Protein AF-D7EYJ0-F1 (afdb_monomer)

Radius of gyration: 19.21 Å; Cα contacts (8 Å, |Δi|>4): 238; chains: 1; bounding box: 49×37×47 Å

Mean predicted aligned error: 4.72 Å

Secondary structure (DSSP, 8-state):
--SPPPPHHHHHHHHHHHHHHHHHHHHHHHHHHHHHHH-GGG--HHHHHHHHHHHHHHHHHHHHHHHHHHHHHTTS--SHHHHHHHHHHHHHHHHHHHHHHHHHHHHHHHHHHTSGGGSPPPPHHHHHHHHHHHHHHHHHHHTGGGGTSS-EEE-TTSSSEEE--S---HHHHHHHHHHHIIIIIHHHHHHHHHHHHHH-

Foldseek 3Di:
DPDDQDDLVVLVVQLVVLVVVLVCLLVVLVVLLVCCVPDPVNVDLLSLLVNQLSVLSNQLSVLANVLLNVCSVVQARDPDDVSQLVNQLSNQLSLLLNLLSVLVSLVLLLLCQQVNPVHDHQDNVNSVVSSVVSNVVSNVLSCCCVVPQWHWDQDPSNRHIHTPPPDPDPSNVVSVVVCCVNRPVVSVVSNCVSVVSNVD

Organism: NCBI:txid342677

Sequence (200 aa):
YQFPPMNPLWHGLLGLVIGVLGFVSIAGNGMVVYIFTTTKTLKTPSNILVVNLAFSDFCMMLVMAPPMVVNCYYETWVFGPLACQLYACAGSLFGCASIWTMTMIAFDRYNVIVKGIAAKPMTINGALLRVLGIWAFSLSWTIAPLFGWGRYVPEGNMTACGTDYFDKTWANRSYILFYSIACYYMPLFLIIYSYFFIVQ

Nearest PDB structures (foldseek):
  6i9k-assembly1_A  TM=9.958E-01  e=3.796E-19  Hasarius adansoni
  9epp-assembly1_R  TM=9.826E-01  e=4.943E-17  Hasarius adansoni
  9epq-assembly1_R  TM=9.713E-01  e=1.996E-17  Hasarius adansoni
  9epr-assembly1_R  TM=9.663E-01  e=2.756E-16  Hasarius adansoni
  7mta-assembly1_R  TM=9.421E-01  e=8.598E-11  Bos taurus

Solvent-accessible surface area (backbone atoms only — not comparable to full-atom values): 10263 Å² total; per-residue (Å²): 138,91,67,80,84,76,61,68,67,57,29,50,49,51,24,50,52,40,49,53,52,25,52,52,38,37,54,51,22,46,48,51,39,49,52,48,71,69,38,75,92,50,67,42,35,73,45,52,45,54,38,51,31,27,49,26,52,21,50,35,30,65,64,48,28,62,57,32,33,53,12,19,75,67,63,28,67,78,75,48,71,68,50,36,37,52,48,20,30,48,47,49,27,27,52,36,34,32,48,49,35,50,31,52,49,38,48,50,52,27,39,56,68,66,44,39,89,80,38,83,78,78,42,58,69,57,37,52,52,50,52,53,48,38,51,53,52,24,48,62,60,38,49,32,30,81,76,63,47,26,41,54,39,67,39,98,73,32,27,51,38,31,73,44,82,79,57,82,50,68,51,27,46,49,37,53,54,54,47,42,44,64,63,44,51,50,41,49,52,53,34,51,54,27,52,52,60,60,74,105

InterPro domains:
  IPR000276 G protein-coupled receptor, rhodopsin-like [PF00001] (28-199)
  IPR000276 G protein-coupled receptor, rhodopsin-like [PR00237] (13-37)
  IPR000276 G protein-coupled receptor, rhodopsin-like [PR00237] (46-67)
  IPR000276 G protein-coupled receptor, rhodopsin-like [PR00237] (91-113)
  IPR000276 G protein-coupled receptor, rhodopsin-like [PR00237] 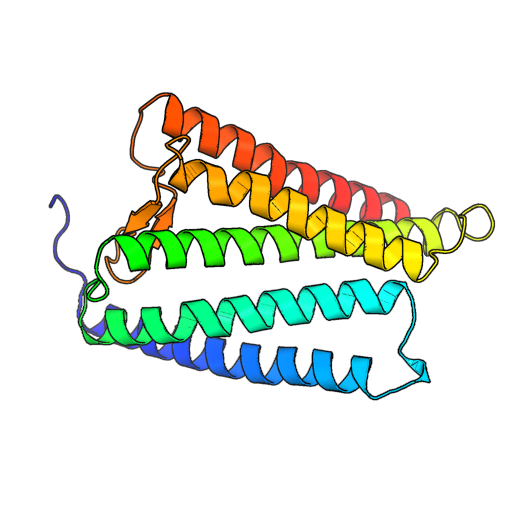(126-147)
  IPR000276 G protein-coupled receptor, rhodopsin-like [PR00237] (176-199)
  IPR000276 G protein-coupled receptor, rhodopsin-like [PS00237] (97-113)
  IPR017452 GPCR, rhodopsin-like, 7TM [PS50262] (28-200)
  IPR050125 G-protein coupled receptor opsins [PTHR24240] (9-199)

Structure (mmCIF, N/CA/C/O backbone):
data_AF-D7EYJ0-F1
#
_entry.id   AF-D7EYJ0-F1
#
loop_
_atom_site.group_PDB
_atom_site.id
_atom_site.type_symbol
_atom_site.label_atom_id
_atom_site.label_alt_id
_atom_site.label_comp_id
_atom_site.label_asym_id
_atom_site.label_entity_id
_atom_site.label_seq_id
_atom_site.pdbx_PDB_ins_code
_atom_site.Cartn_x
_atom_site.Cartn_y
_atom_site.Cartn_z
_atom_site.occupancy
_atom_site.B_iso_or_equiv
_atom_site.auth_seq_id
_atom_site.auth_comp_id
_atom_site.auth_asym_id
_atom_site.auth_atom_id
_atom_site.pdbx_PDB_model_num
ATOM 1 N N . TYR A 1 1 ? 20.699 5.169 -19.107 1.00 49.47 1 TYR A N 1
ATOM 2 C CA . TYR A 1 1 ? 22.001 4.474 -19.040 1.00 49.47 1 TYR A CA 1
ATOM 3 C C . TYR A 1 1 ? 23.103 5.403 -18.518 1.00 49.47 1 TYR A C 1
ATOM 5 O O . TYR A 1 1 ? 24.066 5.655 -19.223 1.00 49.47 1 TYR A O 1
ATOM 13 N N . GLN A 1 2 ? 22.956 5.953 -17.305 1.00 63.31 2 GLN A N 1
ATOM 14 C CA . GLN A 1 2 ? 23.986 6.805 -16.673 1.00 63.31 2 GLN A CA 1
ATOM 15 C C . GLN A 1 2 ? 24.681 6.132 -15.477 1.00 63.31 2 GLN A C 1
ATOM 17 O O . GLN A 1 2 ? 25.581 6.721 -14.890 1.00 63.31 2 GLN A O 1
ATOM 22 N N . PHE A 1 3 ? 24.297 4.898 -15.139 1.00 77.25 3 PHE A N 1
ATOM 23 C CA . PHE A 1 3 ? 24.847 4.146 -14.013 1.00 77.25 3 PHE A CA 1
ATOM 24 C C . PHE A 1 3 ? 25.329 2.768 -14.485 1.00 77.25 3 PHE A C 1
ATOM 26 O O . PHE A 1 3 ? 24.703 2.201 -15.389 1.00 77.25 3 PHE A O 1
ATOM 33 N N . PRO A 1 4 ? 26.431 2.244 -13.916 1.00 82.94 4 PRO A N 1
ATOM 34 C CA . PRO A 1 4 ? 26.874 0.881 -14.180 1.00 82.94 4 PRO A CA 1
ATOM 35 C C . PRO A 1 4 ? 25.833 -0.134 -13.676 1.00 82.94 4 PRO A C 1
ATOM 37 O O . PRO A 1 4 ? 25.057 0.191 -12.772 1.00 82.94 4 PRO A O 1
ATOM 40 N N . PRO A 1 5 ? 25.805 -1.356 -14.240 1.00 80.69 5 PRO A N 1
ATOM 41 C CA . PRO A 1 5 ? 24.938 -2.416 -13.742 1.00 80.69 5 PRO A CA 1
ATOM 42 C C . PRO A 1 5 ? 25.257 -2.725 -12.276 1.00 80.69 5 PRO A C 1
ATOM 44 O O . PRO A 1 5 ? 26.411 -2.663 -11.840 1.00 80.69 5 PRO A O 1
ATOM 47 N N . MET A 1 6 ? 24.215 -3.037 -11.511 1.00 84.00 6 MET A N 1
ATOM 48 C CA . MET A 1 6 ? 24.351 -3.410 -10.111 1.00 84.00 6 MET A CA 1
ATOM 49 C C . MET A 1 6 ? 25.042 -4.778 -10.003 1.00 84.00 6 MET A C 1
ATOM 51 O O . MET A 1 6 ? 24.905 -5.629 -10.876 1.00 84.00 6 MET A O 1
ATOM 55 N N . ASN A 1 7 ? 25.824 -4.990 -8.940 1.00 87.06 7 ASN A N 1
ATOM 56 C CA . ASN A 1 7 ? 26.493 -6.275 -8.732 1.00 87.06 7 ASN A CA 1
ATOM 57 C C . ASN A 1 7 ? 25.438 -7.399 -8.576 1.00 87.06 7 ASN A C 1
ATOM 59 O O . ASN A 1 7 ? 24.525 -7.225 -7.762 1.00 87.06 7 ASN A O 1
ATOM 63 N N . PRO A 1 8 ? 25.578 -8.550 -9.264 1.00 86.44 8 PRO A N 1
ATOM 64 C CA . PRO A 1 8 ? 24.667 -9.696 -9.152 1.00 86.44 8 PRO A CA 1
ATOM 65 C C . PRO A 1 8 ? 24.372 -10.146 -7.713 1.00 86.44 8 PRO A C 1
ATOM 67 O O . PRO A 1 8 ? 23.260 -10.567 -7.396 1.00 86.44 8 PRO A O 1
ATOM 70 N N . LEU A 1 9 ? 25.335 -9.989 -6.797 1.00 89.88 9 LEU A N 1
ATOM 71 C CA . LEU A 1 9 ? 25.149 -10.291 -5.374 1.00 89.88 9 LEU A CA 1
ATOM 72 C C . LEU A 1 9 ? 24.018 -9.470 -4.739 1.00 89.88 9 LEU A C 1
ATOM 74 O O . LEU A 1 9 ? 23.273 -9.995 -3.913 1.00 89.88 9 LEU A O 1
ATOM 78 N N . TRP A 1 10 ? 23.855 -8.203 -5.131 1.00 90.44 10 TRP A N 1
ATOM 79 C CA . TRP A 1 10 ? 22.776 -7.352 -4.623 1.00 90.44 10 TRP A CA 1
ATOM 80 C C . TRP A 1 10 ? 21.412 -7.793 -5.140 1.00 90.44 10 TRP A C 1
ATOM 82 O O . TRP A 1 10 ? 20.449 -7.772 -4.378 1.00 90.44 10 TRP A O 1
ATOM 92 N N . HIS A 1 11 ? 21.327 -8.239 -6.394 1.00 89.56 11 HIS A N 1
ATOM 93 C CA . HIS A 1 11 ? 20.096 -8.809 -6.938 1.00 89.56 11 HIS A CA 1
ATOM 94 C C . HIS A 1 11 ? 19.697 -10.087 -6.187 1.00 89.56 11 HIS A C 1
ATOM 96 O O . HIS A 1 11 ? 18.549 -10.210 -5.758 1.00 89.56 11 HIS A O 1
ATOM 102 N N . GLY A 1 12 ? 20.655 -10.986 -5.934 1.00 90.31 12 GLY A N 1
ATOM 103 C CA . GLY A 1 12 ? 20.430 -12.193 -5.135 1.00 90.31 12 GLY A CA 1
ATOM 104 C C . GLY A 1 12 ? 20.001 -11.891 -3.694 1.00 90.31 12 GLY A C 1
ATOM 105 O O . GLY A 1 12 ? 19.046 -12.488 -3.196 1.00 90.31 12 GLY A O 1
ATOM 106 N N . LEU A 1 13 ? 20.651 -10.923 -3.037 1.00 93.44 13 LEU A N 1
ATOM 107 C CA . LEU A 1 13 ? 20.303 -10.501 -1.678 1.00 93.44 13 LEU A CA 1
ATOM 108 C C . LEU A 1 13 ? 18.901 -9.883 -1.617 1.00 93.44 13 LEU A C 1
ATOM 110 O O . LEU A 1 13 ? 18.119 -10.244 -0.741 1.00 93.44 13 LEU A O 1
ATOM 114 N N . LEU A 1 14 ? 18.556 -8.996 -2.556 1.00 92.38 14 LEU A N 1
ATOM 115 C CA . LEU A 1 14 ? 17.222 -8.396 -2.641 1.00 92.38 14 LEU A CA 1
ATOM 116 C C . LEU A 1 14 ? 16.142 -9.458 -2.865 1.00 92.38 14 LEU A C 1
ATOM 118 O O . LEU A 1 14 ? 15.132 -9.442 -2.164 1.00 92.38 14 LEU A O 1
ATOM 122 N N . GLY A 1 15 ? 16.381 -10.403 -3.780 1.00 92.50 15 GLY A N 1
ATOM 123 C CA . GLY A 1 15 ? 15.483 -11.526 -4.050 1.00 92.50 15 GLY A CA 1
ATOM 124 C C . GLY A 1 15 ? 15.257 -12.412 -2.821 1.00 92.50 15 GLY A C 1
ATOM 125 O O . GLY A 1 15 ? 14.120 -12.771 -2.514 1.00 92.50 15 GLY A O 1
ATOM 126 N N . LEU A 1 16 ? 16.318 -12.715 -2.065 1.00 94.44 16 LEU A N 1
ATOM 127 C CA . LEU A 1 16 ? 16.215 -13.474 -0.817 1.00 94.44 16 LEU A CA 1
ATOM 128 C C . LEU A 1 16 ? 15.414 -12.709 0.244 1.00 94.44 16 LEU A C 1
ATOM 130 O O . LEU A 1 16 ? 14.500 -13.269 0.845 1.00 94.44 16 LEU A O 1
ATOM 134 N N . VAL A 1 17 ? 15.733 -11.430 0.462 1.00 95.25 17 VAL A N 1
ATOM 135 C CA . VAL A 1 17 ? 15.064 -10.594 1.470 1.00 95.25 17 VAL A CA 1
ATOM 136 C C . VAL A 1 17 ? 13.578 -10.453 1.154 1.00 95.25 17 VAL A C 1
ATOM 138 O O . VAL A 1 17 ? 12.755 -10.690 2.037 1.00 95.25 17 VAL A O 1
ATOM 141 N N . ILE A 1 18 ? 13.209 -10.129 -0.090 1.00 94.31 18 ILE A N 1
ATOM 142 C CA . ILE A 1 18 ? 11.795 -9.997 -0.459 1.00 94.31 18 ILE A CA 1
ATOM 143 C C . ILE A 1 18 ? 11.070 -11.346 -0.429 1.00 94.31 18 ILE A C 1
ATOM 145 O O . ILE A 1 18 ? 9.906 -11.394 -0.044 1.00 94.31 18 ILE A O 1
ATOM 149 N N . GLY A 1 19 ? 11.749 -12.452 -0.752 1.00 93.94 19 GLY A N 1
ATOM 150 C CA . GLY A 1 19 ? 11.194 -13.797 -0.609 1.00 93.94 19 GLY A CA 1
ATOM 151 C C . GLY A 1 19 ? 10.860 -14.136 0.848 1.00 93.94 19 GLY A C 1
ATOM 152 O O . GLY A 1 19 ? 9.756 -14.598 1.139 1.00 93.94 19 GLY A O 1
ATOM 153 N N . VAL A 1 20 ? 11.776 -13.844 1.778 1.00 95.62 20 VAL A N 1
ATOM 154 C CA . VAL A 1 20 ? 11.564 -14.051 3.222 1.00 95.62 20 VAL A CA 1
ATOM 155 C C . VAL A 1 20 ? 10.461 -13.135 3.754 1.00 95.62 20 VAL A C 1
ATOM 157 O O . VAL A 1 20 ? 9.542 -13.612 4.418 1.00 95.62 20 VAL A O 1
ATOM 160 N N . LEU A 1 21 ? 10.507 -11.836 3.439 1.00 95.06 21 LEU A N 1
ATOM 161 C CA . LEU A 1 21 ? 9.477 -10.879 3.855 1.00 95.06 21 LEU A CA 1
ATOM 162 C C . LEU A 1 21 ? 8.104 -11.236 3.277 1.00 95.06 21 LEU A C 1
ATOM 164 O O . LEU A 1 21 ? 7.102 -11.159 3.987 1.00 95.06 21 LEU A O 1
ATOM 168 N N . GLY A 1 22 ? 8.063 -11.674 2.019 1.00 94.81 22 GLY A N 1
ATOM 169 C CA . GLY A 1 22 ? 6.854 -12.142 1.356 1.00 94.81 22 GLY A CA 1
ATOM 170 C C . GLY A 1 22 ? 6.251 -13.342 2.078 1.00 94.81 22 GLY A C 1
ATOM 171 O O . GLY A 1 22 ? 5.074 -13.313 2.426 1.00 94.81 22 GLY A O 1
ATOM 172 N N . PHE A 1 23 ? 7.060 -14.359 2.391 1.00 95.19 23 PHE A N 1
ATOM 173 C CA . PHE A 1 23 ? 6.603 -15.527 3.145 1.00 95.19 23 PHE A CA 1
ATOM 174 C C . PHE A 1 23 ? 6.061 -15.149 4.530 1.00 95.19 23 PHE A C 1
ATOM 176 O O . PHE A 1 23 ? 4.948 -15.541 4.885 1.00 95.19 23 PHE A O 1
ATOM 183 N N . VAL A 1 24 ? 6.816 -14.352 5.293 1.00 96.31 24 VAL A N 1
ATOM 184 C CA . VAL A 1 24 ? 6.420 -13.915 6.641 1.00 96.31 24 VAL A CA 1
ATOM 185 C C . VAL A 1 24 ? 5.131 -13.099 6.595 1.00 96.31 24 VAL A C 1
ATOM 187 O O . VAL A 1 24 ? 4.228 -13.343 7.393 1.00 96.31 24 VAL A O 1
ATOM 190 N N . SER A 1 25 ? 5.014 -12.161 5.655 1.00 95.12 25 SER A N 1
ATOM 191 C CA . SER A 1 25 ? 3.827 -11.317 5.530 1.00 95.12 25 SER A CA 1
ATOM 192 C C . SER A 1 25 ? 2.598 -12.113 5.100 1.00 95.12 25 SER A C 1
ATOM 194 O O . SER A 1 25 ? 1.545 -11.976 5.716 1.00 95.12 25 SER A O 1
ATOM 196 N N . ILE A 1 26 ? 2.716 -12.985 4.094 1.00 95.56 26 ILE A N 1
ATOM 197 C CA . ILE A 1 26 ? 1.598 -13.807 3.610 1.00 95.56 26 ILE A CA 1
ATOM 198 C C . ILE A 1 26 ? 1.110 -14.743 4.722 1.00 95.56 26 ILE A C 1
ATOM 200 O O . ILE A 1 26 ? -0.091 -14.817 4.979 1.00 95.56 26 ILE A O 1
ATOM 204 N N . ALA A 1 27 ? 2.024 -15.420 5.424 1.00 96.81 27 ALA A N 1
ATOM 205 C CA . ALA A 1 27 ? 1.664 -16.310 6.526 1.00 96.81 27 ALA A CA 1
ATOM 206 C C . ALA A 1 27 ? 1.081 -15.539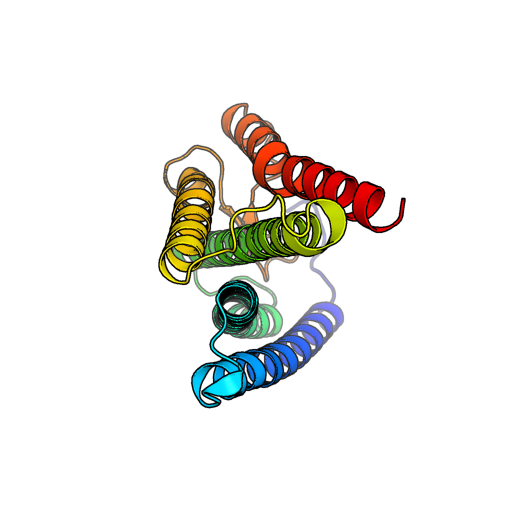 7.724 1.00 96.81 27 ALA A C 1
ATOM 208 O O . ALA A 1 27 ? 0.022 -15.902 8.236 1.00 96.81 27 ALA A O 1
ATOM 209 N N . GLY A 1 28 ? 1.740 -14.458 8.151 1.00 96.06 28 GLY A N 1
ATOM 210 C CA . GLY A 1 28 ? 1.338 -13.660 9.309 1.00 96.06 28 GLY A CA 1
ATOM 211 C C . GLY A 1 28 ? 0.006 -12.946 9.095 1.00 96.06 28 GLY A C 1
ATOM 212 O O . GLY A 1 28 ? -0.932 -13.133 9.871 1.00 96.06 28 GLY A O 1
ATOM 213 N N . ASN A 1 29 ? -0.122 -12.186 8.007 1.00 95.69 29 ASN A N 1
ATOM 214 C CA . ASN A 1 29 ? -1.366 -11.490 7.687 1.00 95.69 29 ASN A CA 1
ATOM 215 C C . ASN A 1 29 ? -2.491 -12.467 7.321 1.00 95.69 29 ASN A C 1
ATOM 217 O O . ASN A 1 29 ? -3.637 -12.250 7.715 1.00 95.69 29 ASN A O 1
ATOM 221 N N . GLY A 1 30 ? -2.174 -13.588 6.662 1.00 95.19 30 GLY A N 1
ATOM 222 C CA . GLY A 1 30 ? -3.132 -14.666 6.407 1.00 95.19 30 GLY A CA 1
ATOM 223 C C . GLY A 1 30 ? -3.692 -15.270 7.699 1.00 95.19 30 GLY A C 1
ATOM 224 O O . GLY A 1 30 ? -4.903 -15.458 7.819 1.00 95.19 30 GLY A O 1
ATOM 225 N N . MET A 1 31 ? -2.841 -15.497 8.706 1.00 95.56 31 MET A N 1
ATOM 226 C CA . MET A 1 31 ? -3.259 -15.962 10.032 1.00 95.56 31 MET A CA 1
ATOM 227 C C . MET A 1 31 ? -4.166 -14.946 10.737 1.00 95.56 31 MET A C 1
ATOM 229 O O . MET A 1 31 ? -5.188 -15.335 11.304 1.00 95.56 31 MET A O 1
ATOM 233 N N . VAL A 1 32 ? -3.841 -13.649 10.674 1.00 94.88 32 VAL A N 1
ATOM 234 C CA . VAL A 1 32 ? -4.685 -12.581 11.239 1.00 94.88 32 VAL A CA 1
ATOM 235 C C . VAL A 1 32 ? -6.059 -12.572 10.570 1.00 94.88 32 VAL A C 1
ATOM 237 O O . VAL A 1 32 ? -7.078 -12.650 11.258 1.00 94.88 32 VAL A O 1
ATOM 240 N N . VAL A 1 33 ? -6.118 -12.562 9.236 1.00 94.44 33 VAL A N 1
ATOM 241 C CA . VAL A 1 33 ? -7.395 -12.620 8.507 1.00 94.44 33 VAL A CA 1
ATOM 242 C C . VAL A 1 33 ? -8.182 -13.877 8.894 1.00 94.44 33 VAL A C 1
ATOM 244 O O . VAL A 1 33 ? -9.378 -13.790 9.178 1.00 94.44 33 VAL A O 1
ATOM 247 N N . TYR A 1 34 ? -7.529 -15.035 8.994 1.00 94.00 34 TYR A N 1
ATOM 248 C CA . TYR A 1 34 ? -8.174 -16.289 9.385 1.00 94.00 34 TYR A CA 1
ATOM 249 C C . TYR A 1 34 ? -8.765 -16.246 10.805 1.00 94.00 34 TYR A C 1
ATOM 251 O O . TYR A 1 34 ? -9.939 -16.568 10.999 1.00 94.00 34 TYR A O 1
ATOM 259 N N . ILE A 1 35 ? -7.999 -15.813 11.810 1.00 93.69 35 ILE A N 1
ATOM 260 C CA . ILE A 1 35 ? -8.437 -15.807 13.218 1.00 93.69 35 ILE A CA 1
ATOM 261 C C . ILE A 1 35 ? -9.621 -14.861 13.430 1.00 93.69 35 ILE A C 1
ATOM 263 O O . ILE A 1 35 ? -10.616 -15.231 14.065 1.00 93.69 35 ILE A O 1
ATOM 267 N N . PHE A 1 36 ? -9.540 -13.648 12.883 1.00 91.19 36 PHE A N 1
ATOM 268 C CA . PHE A 1 36 ? -10.561 -12.621 13.087 1.00 91.19 36 PHE A CA 1
ATOM 269 C C . PHE A 1 36 ? -11.849 -12.896 12.293 1.00 91.19 36 PHE A C 1
ATOM 271 O O . PHE A 1 36 ? -12.923 -12.428 12.678 1.00 91.19 36 PHE A O 1
ATOM 278 N N . THR A 1 37 ? -11.784 -13.693 11.220 1.00 89.12 37 THR A N 1
ATOM 279 C CA . THR A 1 37 ? -12.972 -14.087 10.441 1.00 89.12 37 THR A CA 1
ATOM 280 C C . THR A 1 37 ? -13.644 -15.359 10.964 1.00 89.12 37 THR A C 1
ATOM 282 O O . THR A 1 37 ? -14.871 -15.483 10.861 1.00 89.12 37 THR A O 1
ATOM 285 N N . THR A 1 38 ? -12.897 -16.276 11.582 1.00 91.38 38 THR A N 1
ATOM 286 C CA . THR A 1 38 ? -13.444 -17.522 12.152 1.00 91.38 38 THR A CA 1
ATOM 287 C C . THR A 1 38 ? -13.983 -17.34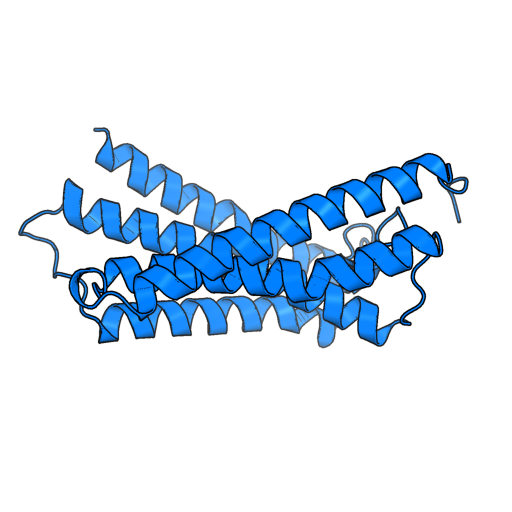2 13.574 1.00 91.38 38 THR A C 1
ATOM 289 O O . THR A 1 38 ? -15.025 -17.903 13.920 1.00 91.38 38 THR A O 1
ATOM 292 N N . THR A 1 39 ? -13.357 -16.490 14.387 1.00 91.88 39 THR A N 1
ATOM 293 C CA . THR A 1 39 ? -13.716 -16.324 15.804 1.00 91.88 39 THR A CA 1
ATOM 294 C C . THR A 1 39 ? -14.866 -15.329 15.991 1.00 91.88 39 THR A C 1
ATOM 296 O O . THR A 1 39 ? -14.694 -14.123 15.831 1.00 91.88 39 THR A O 1
ATOM 299 N N . LYS A 1 40 ? -16.059 -15.807 16.382 1.00 86.75 40 LYS A N 1
ATOM 300 C CA . LYS A 1 40 ? -17.267 -14.963 16.543 1.00 86.75 40 LYS A CA 1
ATOM 301 C C . LYS A 1 40 ? -17.090 -13.807 17.535 1.00 86.75 40 LYS A C 1
ATOM 303 O O . LYS A 1 40 ? -17.583 -12.716 17.273 1.00 86.75 40 LYS A O 1
ATOM 308 N N . THR A 1 41 ? -16.380 -14.026 18.641 1.00 88.12 41 THR A N 1
ATOM 309 C CA . THR A 1 41 ? -16.161 -13.009 19.687 1.00 88.12 41 THR A CA 1
ATOM 310 C C . THR A 1 41 ? -15.286 -11.843 19.220 1.00 88.12 41 THR A C 1
ATOM 312 O O . THR A 1 41 ? -15.371 -10.757 19.783 1.00 88.12 41 THR A O 1
ATOM 315 N N . LEU A 1 42 ? -14.486 -12.036 18.165 1.00 86.25 42 LEU A N 1
ATOM 316 C CA . LEU A 1 42 ? -13.599 -11.015 17.604 1.00 86.25 42 LEU A CA 1
ATOM 317 C C . LEU A 1 42 ? -14.249 -10.203 16.472 1.00 86.25 42 LEU A C 1
ATOM 319 O O . LEU A 1 42 ? -13.618 -9.281 15.959 1.00 86.25 42 LEU A O 1
ATOM 323 N N . LYS A 1 43 ? -15.503 -10.481 16.089 1.00 86.56 43 LYS A N 1
ATOM 324 C CA . LYS A 1 43 ? -16.216 -9.769 15.009 1.00 86.56 43 LYS A CA 1
ATOM 325 C C . LYS A 1 43 ? -16.796 -8.435 15.481 1.00 86.56 43 LYS A C 1
ATOM 327 O O . LYS A 1 43 ? -18.007 -8.227 15.477 1.00 86.56 43 LYS A O 1
ATOM 332 N N . THR A 1 44 ? -15.919 -7.530 15.899 1.00 89.75 44 THR A N 1
ATOM 333 C CA . THR A 1 44 ? -16.281 -6.176 16.330 1.00 89.75 44 THR A CA 1
ATOM 334 C C . THR A 1 44 ? -16.036 -5.155 15.210 1.00 89.75 44 THR A C 1
ATOM 336 O O . THR A 1 44 ? -15.196 -5.388 14.339 1.00 89.75 44 THR A O 1
ATOM 339 N N . PRO A 1 45 ? -16.729 -4.000 15.217 1.00 88.31 45 PRO A N 1
ATOM 340 C CA . PRO A 1 45 ? -16.545 -2.945 14.215 1.00 88.31 45 PRO A CA 1
ATOM 341 C C . PRO A 1 45 ? -15.094 -2.465 14.078 1.00 88.31 45 PRO A C 1
ATOM 343 O O . P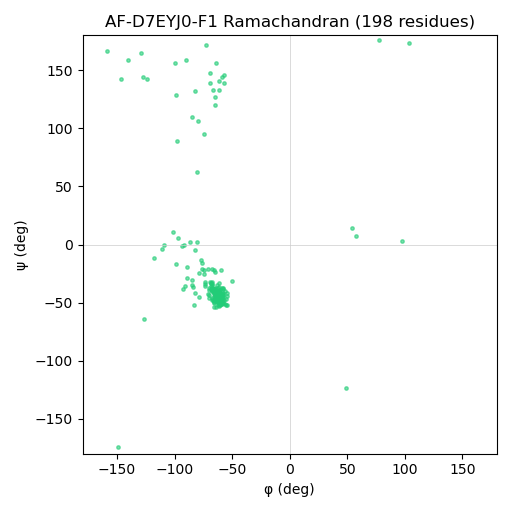RO A 1 45 ? -14.605 -2.320 12.962 1.00 88.31 45 PRO A O 1
ATOM 346 N N . SER A 1 46 ? -14.376 -2.293 15.192 1.00 89.44 46 SER A N 1
ATOM 347 C CA . SER A 1 46 ? -12.959 -1.902 15.177 1.00 89.44 46 SER A CA 1
ATOM 348 C C . SER A 1 46 ? -12.068 -2.979 14.550 1.00 89.44 46 SER A C 1
ATOM 350 O O . SER A 1 46 ? -11.142 -2.663 13.805 1.00 89.44 46 SER A O 1
ATOM 352 N N . ASN A 1 47 ? -12.373 -4.257 14.788 1.00 92.75 47 ASN A N 1
ATOM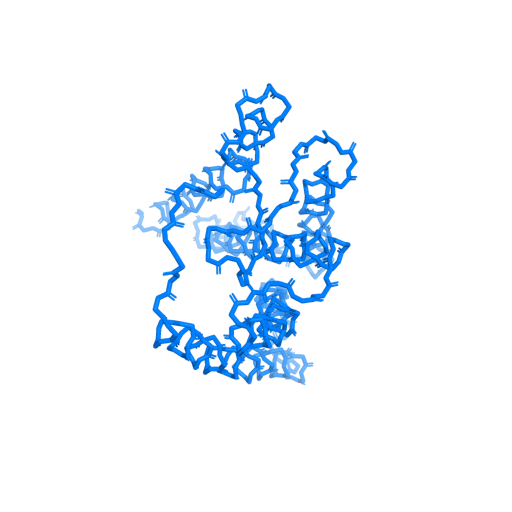 353 C CA . ASN A 1 47 ? -11.595 -5.368 14.242 1.00 92.7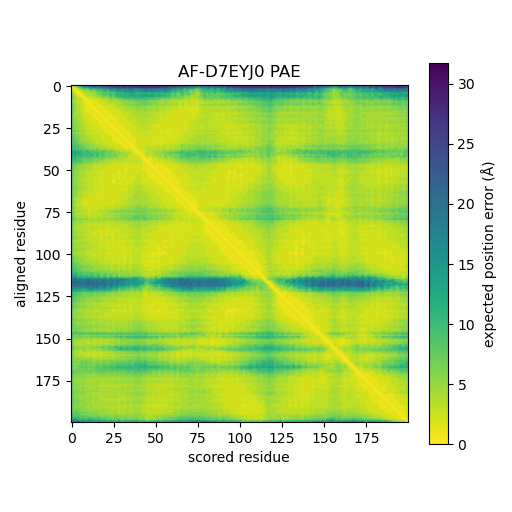5 47 ASN A CA 1
ATOM 354 C C . ASN A 1 47 ? -11.786 -5.542 12.728 1.00 92.75 47 ASN A C 1
ATOM 356 O O . ASN A 1 47 ? -10.906 -6.091 12.075 1.00 92.75 47 ASN A O 1
ATOM 360 N N . ILE A 1 48 ? -12.872 -5.025 12.139 1.00 93.81 48 ILE A N 1
ATOM 361 C CA . ILE A 1 48 ? -13.037 -4.990 10.675 1.00 93.81 48 ILE A CA 1
ATOM 362 C C . ILE A 1 48 ? -11.938 -4.138 10.022 1.00 93.81 48 ILE A C 1
ATOM 364 O O . ILE A 1 48 ? -11.426 -4.510 8.969 1.00 93.81 48 ILE A O 1
ATOM 368 N N . LEU A 1 49 ? -11.529 -3.033 10.657 1.00 94.25 49 LEU A N 1
ATOM 369 C CA . LEU A 1 49 ? -10.422 -2.209 10.162 1.00 94.25 49 LEU A CA 1
ATOM 370 C C . LEU A 1 49 ? -9.086 -2.958 10.258 1.00 94.25 49 LEU A C 1
ATOM 372 O O . LEU A 1 49 ? -8.296 -2.916 9.322 1.00 94.25 49 LEU A O 1
ATOM 376 N N . VAL A 1 50 ? -8.860 -3.703 11.343 1.00 95.00 50 VAL A N 1
ATOM 377 C CA . VAL A 1 50 ? -7.654 -4.538 11.506 1.00 95.00 50 VAL A CA 1
ATOM 378 C C . VAL A 1 50 ? -7.599 -5.644 10.449 1.00 95.00 50 VAL A C 1
ATOM 380 O O . VAL A 1 50 ? -6.551 -5.882 9.857 1.00 95.00 50 VAL A O 1
ATOM 383 N N . VAL A 1 51 ? -8.735 -6.282 10.156 1.00 95.88 51 VAL A N 1
ATOM 384 C CA . VAL A 1 51 ? -8.830 -7.271 9.073 1.00 95.88 51 VAL A CA 1
ATOM 385 C C . VAL A 1 51 ? -8.557 -6.628 7.715 1.00 95.88 51 VAL A C 1
ATOM 387 O O . VAL A 1 51 ? -7.850 -7.228 6.913 1.00 95.88 51 VAL A O 1
ATOM 390 N N . ASN A 1 52 ? -9.061 -5.416 7.452 1.00 96.62 52 ASN A N 1
ATOM 391 C CA . ASN A 1 52 ? -8.787 -4.708 6.198 1.00 96.62 52 ASN A CA 1
ATOM 392 C C . ASN A 1 52 ? -7.294 -4.399 6.020 1.00 96.62 52 ASN A C 1
ATOM 394 O O . ASN A 1 52 ? -6.765 -4.556 4.925 1.00 96.62 52 ASN A O 1
ATOM 398 N N . LEU A 1 53 ? -6.620 -4.000 7.100 1.00 96.12 53 LEU A N 1
ATOM 399 C CA . LEU A 1 53 ? -5.180 -3.763 7.099 1.00 96.12 53 LEU A CA 1
ATOM 400 C C . LEU A 1 53 ? -4.411 -5.048 6.766 1.00 96.12 53 LEU A C 1
ATOM 402 O O . LEU A 1 53 ? -3.635 -5.067 5.817 1.00 96.12 53 LEU A O 1
ATOM 406 N N . ALA A 1 54 ? -4.688 -6.136 7.493 1.00 96.69 54 ALA A N 1
ATOM 407 C CA . ALA A 1 54 ? -4.041 -7.423 7.250 1.00 96.69 54 ALA A CA 1
ATOM 408 C C . ALA A 1 54 ? -4.322 -7.936 5.828 1.00 96.69 54 ALA A C 1
ATOM 410 O O . ALA A 1 54 ? -3.434 -8.453 5.156 1.00 96.69 54 ALA A O 1
ATOM 411 N N . PHE A 1 55 ? -5.545 -7.753 5.329 1.00 96.31 55 PHE A N 1
ATOM 412 C CA . PHE A 1 55 ? -5.902 -8.109 3.960 1.00 96.31 55 PHE A CA 1
ATOM 413 C C . PHE A 1 55 ? -5.119 -7.291 2.920 1.00 96.31 55 PHE A C 1
ATOM 415 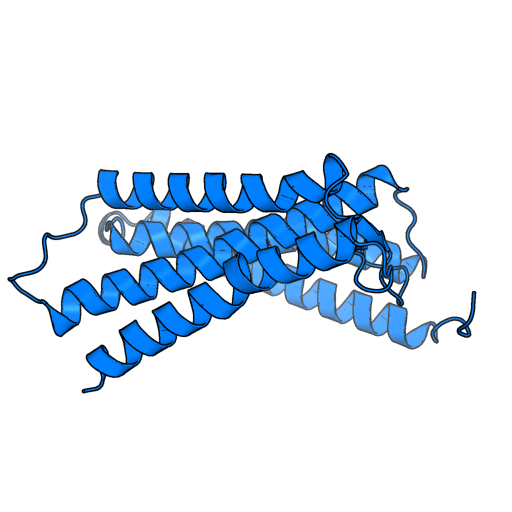O O . PHE A 1 55 ? -4.640 -7.862 1.940 1.00 96.31 55 PHE A O 1
ATOM 422 N N . SER A 1 56 ? -4.950 -5.984 3.141 1.00 96.56 56 SER A N 1
ATOM 423 C CA . SER A 1 56 ? -4.152 -5.108 2.275 1.00 96.56 56 SER A CA 1
ATOM 424 C C . SER A 1 56 ? -2.685 -5.547 2.229 1.00 96.56 56 SER A C 1
ATOM 426 O O . SER A 1 56 ? -2.144 -5.759 1.144 1.00 96.56 56 SER A O 1
ATOM 428 N N . ASP A 1 57 ? -2.067 -5.791 3.387 1.00 96.19 57 ASP A N 1
ATOM 429 C CA . ASP A 1 57 ? -0.657 -6.192 3.483 1.00 96.19 57 ASP A CA 1
ATOM 430 C C . ASP A 1 57 ? -0.411 -7.607 2.925 1.00 96.19 57 ASP A C 1
ATOM 432 O O . ASP A 1 57 ? 0.609 -7.863 2.274 1.00 96.19 57 ASP A O 1
ATOM 436 N N . PHE A 1 58 ? -1.372 -8.519 3.116 1.00 95.62 58 PHE A N 1
ATOM 437 C CA . PHE A 1 58 ? -1.372 -9.844 2.493 1.00 95.62 58 PHE A CA 1
ATOM 438 C C . PHE A 1 58 ? -1.378 -9.735 0.965 1.00 95.62 58 PHE A C 1
ATOM 440 O O . PHE A 1 58 ? -0.533 -10.331 0.296 1.00 95.62 58 PHE A O 1
ATOM 447 N N . CYS A 1 59 ? -2.310 -8.956 0.407 1.00 95.44 59 CYS A N 1
ATOM 448 C CA . CYS A 1 59 ? -2.426 -8.784 -1.039 1.00 95.44 59 CYS A CA 1
ATOM 449 C C . CYS A 1 59 ? -1.206 -8.067 -1.622 1.00 95.44 59 CYS A C 1
ATOM 451 O O . CYS A 1 59 ? -0.728 -8.456 -2.686 1.00 95.44 59 CYS A O 1
ATOM 453 N N . MET A 1 60 ? -0.661 -7.074 -0.913 1.00 95.06 60 MET A N 1
ATOM 454 C CA . MET A 1 60 ? 0.555 -6.371 -1.316 1.00 95.06 60 MET A CA 1
ATOM 455 C C . MET A 1 60 ? 1.708 -7.348 -1.539 1.00 95.06 60 MET A C 1
ATOM 457 O O . MET A 1 60 ? 2.310 -7.361 -2.611 1.00 95.06 60 MET A O 1
ATOM 461 N N . MET A 1 61 ? 1.990 -8.209 -0.559 1.00 95.00 61 MET A N 1
ATOM 462 C CA . MET A 1 61 ? 3.103 -9.152 -0.671 1.00 95.00 61 MET A CA 1
ATOM 463 C C . MET A 1 61 ? 2.810 -10.296 -1.637 1.00 95.00 61 MET A C 1
ATOM 465 O O . MET A 1 61 ? 3.717 -10.728 -2.343 1.00 95.00 61 MET A O 1
ATOM 469 N N . LEU A 1 62 ? 1.554 -10.730 -1.752 1.00 94.56 62 LEU A N 1
ATOM 470 C CA . LEU A 1 62 ? 1.154 -11.726 -2.744 1.00 94.56 62 LEU A CA 1
ATOM 471 C C . LEU A 1 62 ? 1.362 -11.231 -4.184 1.00 94.56 62 LEU A C 1
ATOM 473 O O . LEU A 1 62 ? 1.800 -11.999 -5.037 1.00 94.56 62 LEU A O 1
ATOM 477 N N . VAL A 1 63 ? 1.055 -9.961 -4.458 1.00 94.12 63 VAL A N 1
ATOM 478 C CA . VAL A 1 63 ? 1.152 -9.382 -5.806 1.00 94.12 63 VAL A CA 1
ATOM 479 C C . VAL A 1 63 ? 2.570 -8.914 -6.127 1.00 94.12 63 VAL A C 1
ATOM 481 O O . VAL A 1 63 ? 3.009 -9.058 -7.265 1.00 94.12 63 VAL A O 1
ATOM 484 N N . MET A 1 64 ? 3.302 -8.364 -5.156 1.00 94.56 64 MET A N 1
ATOM 485 C CA . MET A 1 64 ? 4.610 -7.751 -5.410 1.00 94.56 64 MET A CA 1
ATOM 486 C C . MET A 1 64 ? 5.786 -8.712 -5.225 1.00 94.56 64 MET A C 1
ATOM 488 O O . MET A 1 64 ? 6.734 -8.666 -6.009 1.00 94.56 64 MET A O 1
ATOM 492 N N . ALA A 1 65 ? 5.753 -9.600 -4.226 1.00 94.50 65 ALA A N 1
ATOM 493 C CA . ALA A 1 65 ? 6.919 -10.427 -3.924 1.00 94.50 65 ALA A CA 1
ATOM 494 C C . ALA A 1 65 ? 7.284 -11.387 -5.075 1.00 94.50 65 ALA A C 1
ATOM 496 O O . ALA A 1 65 ? 8.448 -11.380 -5.473 1.00 94.50 65 ALA A O 1
ATOM 497 N N . PRO A 1 66 ? 6.355 -12.157 -5.686 1.00 94.00 66 PRO A N 1
ATOM 498 C CA . PRO A 1 66 ? 6.730 -13.106 -6.736 1.00 94.00 66 PRO A CA 1
ATOM 499 C C . PRO A 1 66 ? 7.330 -12.440 -7.986 1.00 94.00 66 PRO A C 1
ATOM 501 O O . PRO A 1 66 ? 8.409 -12.868 -8.403 1.00 94.00 66 PRO A O 1
ATOM 504 N N . PRO A 1 67 ? 6.732 -11.373 -8.566 1.00 93.88 67 PRO A N 1
ATOM 505 C CA . PRO A 1 67 ? 7.357 -10.666 -9.680 1.00 93.88 67 PRO A CA 1
ATOM 506 C C . PRO A 1 67 ? 8.725 -10.098 -9.308 1.00 93.88 67 PRO A C 1
ATOM 508 O O . PRO A 1 67 ? 9.665 -10.239 -10.083 1.00 93.88 67 PRO A O 1
ATOM 511 N N . MET A 1 68 ? 8.875 -9.505 -8.119 1.00 93.56 68 MET A N 1
ATOM 512 C CA . MET A 1 68 ? 10.158 -8.942 -7.698 1.00 93.56 68 MET A CA 1
ATOM 513 C C . MET A 1 68 ? 11.242 -10.021 -7.562 1.00 93.56 68 MET A C 1
ATOM 515 O O . MET A 1 68 ? 12.337 -9.822 -8.075 1.00 93.56 68 MET A O 1
ATOM 519 N N . VAL A 1 69 ? 10.943 -11.185 -6.969 1.00 94.50 69 VAL A N 1
ATOM 520 C CA . VAL A 1 69 ? 11.895 -12.314 -6.882 1.00 94.50 69 VAL A CA 1
ATOM 521 C C . VAL A 1 69 ? 12.346 -12.765 -8.271 1.00 94.50 69 VAL A C 1
ATOM 523 O O . VAL A 1 69 ? 13.540 -12.951 -8.499 1.00 94.50 69 VAL A O 1
ATOM 526 N N . VAL A 1 70 ? 11.408 -12.909 -9.213 1.00 94.25 70 VAL A N 1
ATOM 527 C CA . VAL A 1 70 ? 11.726 -13.325 -10.585 1.00 94.25 70 VAL A CA 1
ATOM 528 C C . VAL A 1 70 ? 12.605 -12.284 -11.281 1.00 94.25 70 VAL A C 1
ATOM 530 O O . VAL A 1 70 ? 13.630 -12.640 -11.854 1.00 94.25 70 VAL A O 1
ATOM 533 N N . ASN A 1 71 ? 12.267 -10.997 -11.193 1.00 93.31 71 ASN A N 1
ATOM 534 C CA . ASN A 1 71 ? 13.081 -9.947 -11.807 1.00 93.31 71 ASN A CA 1
ATOM 535 C C . ASN A 1 71 ? 14.451 -9.799 -11.125 1.00 93.31 71 ASN A C 1
ATOM 537 O O . ASN A 1 71 ? 15.430 -9.499 -11.798 1.00 93.31 71 ASN A O 1
ATOM 541 N N . CYS A 1 72 ? 14.558 -10.052 -9.816 1.00 92.81 72 CYS A N 1
ATOM 542 C CA . CYS A 1 72 ? 15.846 -10.146 -9.130 1.00 92.81 72 CYS A CA 1
ATOM 543 C C . CYS A 1 72 ? 16.696 -11.298 -9.679 1.00 92.81 72 CYS A C 1
ATOM 545 O O . CYS A 1 72 ? 17.887 -11.105 -9.887 1.00 92.81 72 CYS A O 1
ATOM 547 N N . TYR A 1 73 ? 16.106 -12.460 -9.969 1.00 91.31 73 TYR A N 1
ATOM 548 C CA . TYR A 1 73 ? 16.833 -13.580 -10.574 1.00 91.31 73 TYR A CA 1
ATOM 549 C C . TYR A 1 73 ? 17.326 -13.274 -11.998 1.00 91.31 73 TYR A C 1
ATOM 551 O O . TYR A 1 73 ? 18.437 -13.649 -12.356 1.00 91.31 73 TYR A O 1
ATOM 559 N N . TYR A 1 74 ? 16.521 -12.569 -12.797 1.00 91.44 74 TYR A N 1
ATOM 560 C CA . TYR A 1 74 ? 16.885 -12.156 -14.159 1.00 91.44 74 TYR A CA 1
ATOM 561 C C . TYR A 1 74 ? 17.662 -10.829 -14.229 1.00 91.44 74 TYR A C 1
ATOM 563 O O . TYR A 1 74 ? 17.958 -10.362 -15.327 1.00 91.44 74 TYR A O 1
ATOM 571 N N . GLU A 1 75 ? 17.961 -10.207 -13.084 1.00 90.19 75 GLU A N 1
ATOM 572 C CA . GLU A 1 75 ? 18.663 -8.917 -12.943 1.00 90.19 75 GLU A CA 1
ATOM 573 C C . GLU A 1 75 ? 17.993 -7.722 -13.661 1.00 90.19 75 GLU A C 1
ATOM 575 O O . GLU A 1 75 ? 18.534 -6.616 -13.711 1.00 90.19 75 GLU A O 1
ATOM 580 N N . THR A 1 76 ? 16.790 -7.906 -14.211 1.00 90.94 76 THR A N 1
ATOM 581 C CA . THR A 1 76 ? 16.059 -6.892 -14.974 1.00 90.94 76 THR A CA 1
ATOM 582 C C . THR A 1 76 ? 14.561 -7.190 -15.026 1.00 90.94 76 THR A C 1
ATOM 584 O O . THR A 1 76 ? 14.119 -8.294 -14.704 1.00 90.94 76 THR A O 1
ATOM 587 N N . TRP A 1 77 ? 13.764 -6.206 -15.448 1.00 93.19 77 TRP A N 1
ATOM 588 C CA . TRP A 1 77 ? 12.314 -6.325 -15.524 1.00 93.19 77 TRP A CA 1
ATOM 589 C C . TRP A 1 77 ? 11.891 -7.083 -16.787 1.00 93.19 77 TRP A C 1
ATOM 591 O O . TRP A 1 77 ? 11.923 -6.533 -17.890 1.00 93.19 77 TRP A O 1
ATOM 601 N N . VAL A 1 78 ? 11.447 -8.331 -16.629 1.00 94.06 78 VAL A N 1
ATOM 602 C CA . VAL A 1 78 ? 11.149 -9.244 -17.750 1.00 94.06 78 VAL A CA 1
ATOM 603 C C . VAL A 1 78 ? 9.667 -9.326 -18.126 1.00 94.06 78 VAL A C 1
ATOM 605 O O . VAL A 1 78 ? 9.336 -9.754 -19.227 1.00 94.06 78 VAL A O 1
ATOM 608 N N . PHE A 1 79 ? 8.752 -8.874 -17.264 1.00 91.88 79 PHE A N 1
ATOM 609 C CA . PHE A 1 79 ? 7.299 -9.009 -17.485 1.00 91.88 79 PHE A CA 1
ATOM 610 C C . PHE A 1 79 ? 6.693 -7.963 -18.440 1.00 91.88 79 PHE A C 1
ATOM 612 O O . PHE A 1 79 ? 5.483 -7.937 -18.669 1.00 91.88 79 PHE A O 1
ATOM 619 N N . GLY A 1 80 ? 7.524 -7.085 -19.002 1.00 93.38 80 GLY A N 1
ATOM 620 C CA . GLY A 1 80 ? 7.111 -6.047 -19.943 1.00 93.38 80 GLY A CA 1
ATOM 621 C C . GLY A 1 80 ? 6.440 -4.818 -19.300 1.00 93.38 80 GLY A C 1
ATOM 622 O O . GLY A 1 80 ? 6.222 -4.772 -18.084 1.00 93.38 80 GLY A O 1
ATOM 623 N N . PRO A 1 81 ? 6.115 -3.789 -20.109 1.00 92.12 81 PRO A N 1
ATOM 624 C CA . PRO A 1 81 ? 5.701 -2.476 -19.601 1.00 92.12 81 PRO A CA 1
ATOM 625 C C . PRO A 1 81 ? 4.342 -2.472 -18.893 1.00 92.12 81 PRO A C 1
ATOM 627 O O . PRO A 1 81 ? 4.186 -1.805 -17.874 1.00 92.12 81 PRO A O 1
ATOM 630 N N . LEU A 1 82 ? 3.363 -3.233 -19.393 1.00 93.31 82 LEU A N 1
ATOM 631 C CA . LEU A 1 82 ? 2.031 -3.290 -18.783 1.00 93.31 82 LEU A CA 1
ATOM 632 C C . LEU A 1 82 ? 2.087 -3.903 -17.377 1.00 93.31 82 LEU A C 1
ATOM 634 O O . LEU A 1 82 ? 1.515 -3.355 -16.439 1.00 93.31 82 LEU A O 1
ATOM 638 N N . ALA A 1 83 ? 2.829 -5.000 -17.207 1.00 94.50 83 ALA A N 1
ATOM 639 C CA . ALA A 1 83 ? 3.003 -5.626 -15.900 1.00 94.50 83 ALA A CA 1
ATOM 640 C C . ALA A 1 83 ? 3.715 -4.695 -14.908 1.00 94.50 83 ALA A C 1
ATOM 642 O O . ALA A 1 83 ? 3.378 -4.694 -13.731 1.00 94.50 83 ALA A O 1
ATOM 643 N N . CYS A 1 84 ? 4.655 -3.872 -15.381 1.00 94.81 84 CYS A N 1
ATOM 644 C CA . CYS A 1 84 ? 5.334 -2.861 -14.567 1.00 94.81 84 CYS A CA 1
ATOM 645 C C . CYS A 1 84 ? 4.357 -1.803 -14.036 1.00 94.81 84 CYS A C 1
ATOM 647 O O . CYS A 1 84 ? 4.369 -1.469 -12.851 1.00 94.81 84 CYS A O 1
ATOM 649 N N . GLN A 1 85 ? 3.460 -1.317 -14.898 1.00 94.75 85 GLN A N 1
ATOM 650 C CA . GLN A 1 85 ? 2.423 -0.362 -14.508 1.00 94.75 85 GLN A CA 1
ATOM 651 C C . GLN A 1 85 ? 1.437 -0.973 -13.509 1.00 94.75 85 GLN A C 1
ATOM 653 O O . GLN A 1 85 ? 1.116 -0.337 -12.508 1.00 94.75 85 GLN A O 1
ATOM 658 N N . LEU A 1 86 ? 0.998 -2.215 -13.737 1.00 94.88 86 LEU A N 1
ATOM 659 C CA . LEU A 1 86 ? 0.107 -2.925 -12.816 1.00 94.88 86 LEU A CA 1
ATOM 660 C C . LEU A 1 86 ? 0.784 -3.225 -11.473 1.00 94.88 86 LEU A C 1
ATOM 662 O O . LEU A 1 86 ? 0.151 -3.063 -10.434 1.00 94.88 86 LEU A O 1
ATOM 666 N N . TYR A 1 87 ? 2.066 -3.599 -11.478 1.00 95.81 87 TYR A N 1
ATOM 667 C CA . TYR A 1 87 ? 2.866 -3.817 -10.271 1.00 95.81 87 TYR A CA 1
ATOM 668 C C . TYR A 1 87 ? 2.935 -2.552 -9.413 1.00 95.81 87 TYR A C 1
ATOM 670 O O . TYR A 1 87 ? 2.628 -2.586 -8.221 1.00 95.81 87 TYR A O 1
ATOM 678 N N . ALA A 1 88 ? 3.292 -1.422 -10.028 1.00 95.31 88 ALA A N 1
ATOM 679 C CA . ALA A 1 88 ? 3.413 -0.149 -9.329 1.00 95.31 88 ALA A CA 1
ATOM 680 C C . ALA A 1 88 ? 2.046 0.372 -8.854 1.00 95.31 88 ALA A C 1
ATOM 682 O O . ALA A 1 88 ? 1.925 0.851 -7.726 1.00 95.31 88 ALA A O 1
ATOM 683 N N . CYS A 1 89 ? 1.003 0.219 -9.677 1.00 95.75 89 CYS A N 1
ATOM 684 C CA . CYS A 1 89 ? -0.372 0.554 -9.313 1.00 95.75 89 CYS A CA 1
ATOM 685 C C . CYS A 1 89 ? -0.844 -0.265 -8.107 1.00 95.75 89 CYS A C 1
ATOM 687 O O . CYS A 1 89 ? -1.363 0.306 -7.152 1.00 95.75 89 CYS A O 1
ATOM 689 N N . ALA A 1 90 ? -0.642 -1.585 -8.122 1.00 96.06 90 ALA A N 1
ATOM 690 C CA . ALA A 1 90 ? -1.038 -2.470 -7.033 1.00 96.06 90 ALA A CA 1
ATOM 691 C C . ALA A 1 90 ? -0.276 -2.149 -5.741 1.00 96.06 90 ALA A C 1
ATOM 693 O O . ALA A 1 90 ? -0.893 -1.994 -4.689 1.00 96.06 90 ALA A O 1
ATOM 694 N N . GLY A 1 91 ? 1.046 -1.971 -5.816 1.00 95.56 91 GLY A N 1
ATOM 695 C CA . GLY A 1 91 ? 1.850 -1.597 -4.652 1.00 95.56 91 GLY A CA 1
ATOM 696 C C . GLY A 1 91 ? 1.432 -0.259 -4.048 1.00 95.56 91 GLY A C 1
ATOM 697 O O . GLY A 1 91 ? 1.264 -0.142 -2.835 1.00 95.56 91 GLY A O 1
ATOM 698 N N . SER A 1 92 ? 1.177 0.736 -4.899 1.00 95.50 92 SER A N 1
ATOM 699 C CA . SER A 1 92 ? 0.677 2.042 -4.473 1.00 95.50 92 SER A CA 1
ATOM 700 C C . SER A 1 92 ? -0.731 1.944 -3.869 1.00 95.50 92 SER A C 1
ATOM 702 O O . SER A 1 92 ? -1.016 2.622 -2.883 1.00 95.50 92 SER A O 1
ATOM 704 N N . LEU A 1 93 ? -1.605 1.101 -4.432 1.00 96.69 93 LEU A N 1
ATOM 705 C CA . LEU A 1 93 ? -2.980 0.893 -3.973 1.00 96.69 93 LEU A CA 1
ATOM 706 C C . LEU A 1 93 ? -3.009 0.293 -2.572 1.00 96.69 93 LEU A C 1
ATOM 708 O O . LEU A 1 93 ? -3.634 0.871 -1.683 1.00 96.69 93 LEU A O 1
ATOM 712 N N . PHE A 1 94 ? -2.316 -0.828 -2.367 1.00 96.88 94 PHE A N 1
ATOM 713 C CA . PHE A 1 94 ? -2.276 -1.486 -1.064 1.00 96.88 94 PHE A CA 1
ATOM 714 C C . PHE A 1 94 ? -1.534 -0.636 -0.028 1.00 96.88 94 PHE A C 1
ATOM 716 O O . PHE A 1 94 ? -2.007 -0.503 1.095 1.00 96.88 94 PHE A O 1
ATOM 723 N N . GLY A 1 95 ? -0.448 0.047 -0.407 1.00 95.62 95 GLY A N 1
ATOM 724 C CA . GLY A 1 95 ? 0.231 0.987 0.490 1.00 95.62 95 GLY A CA 1
ATOM 725 C C . GLY A 1 95 ? -0.684 2.130 0.950 1.00 95.62 95 GLY A C 1
ATOM 726 O O . GLY A 1 95 ? -0.760 2.433 2.142 1.00 95.62 95 GLY A O 1
ATOM 727 N N . CYS A 1 96 ? -1.437 2.727 0.020 1.00 96.19 96 CYS A N 1
ATOM 728 C CA . CYS A 1 96 ? -2.417 3.770 0.325 1.00 96.19 96 CYS A CA 1
ATOM 729 C C . CYS A 1 96 ? -3.568 3.237 1.198 1.00 96.19 96 CYS A C 1
ATOM 731 O O . CYS A 1 96 ? -3.966 3.885 2.168 1.00 96.19 96 CYS A O 1
ATOM 733 N N . ALA A 1 97 ? -4.083 2.045 0.894 1.00 97.19 97 ALA A N 1
ATOM 734 C CA . ALA A 1 97 ? -5.143 1.424 1.676 1.00 97.19 97 ALA A CA 1
ATOM 735 C C . ALA A 1 97 ? -4.676 1.110 3.108 1.00 97.19 97 ALA A C 1
ATOM 737 O O . ALA A 1 97 ? -5.410 1.383 4.062 1.00 97.19 97 ALA A O 1
ATOM 738 N N . SER A 1 98 ? -3.449 0.610 3.286 1.00 96.94 98 SER A N 1
ATOM 739 C CA . SER A 1 98 ? -2.877 0.292 4.598 1.00 96.94 98 SER A CA 1
ATOM 740 C C . SER A 1 98 ? -2.688 1.545 5.460 1.00 96.94 98 SER A C 1
ATOM 742 O O . SER A 1 98 ? -3.147 1.563 6.604 1.00 96.94 98 SER A O 1
ATOM 744 N N . ILE A 1 99 ? -2.111 2.633 4.926 1.00 97.00 99 ILE A N 1
ATOM 745 C CA . ILE A 1 99 ? -1.900 3.860 5.717 1.00 97.00 99 ILE A CA 1
ATOM 746 C C . ILE A 1 99 ? -3.220 4.526 6.121 1.00 97.00 99 ILE A C 1
ATOM 748 O O . ILE A 1 99 ? -3.389 4.909 7.278 1.00 97.00 99 ILE A O 1
ATOM 752 N N . TRP A 1 100 ? -4.201 4.591 5.218 1.00 97.44 100 TRP A N 1
ATOM 753 C CA . TRP A 1 100 ? -5.514 5.139 5.555 1.00 97.44 100 TRP A CA 1
ATOM 754 C C . TRP A 1 100 ? -6.283 4.244 6.523 1.00 97.44 100 TRP A C 1
ATOM 756 O O . TRP A 1 100 ? -6.985 4.749 7.401 1.00 97.44 100 TRP A O 1
ATOM 766 N N . THR A 1 101 ? -6.108 2.925 6.437 1.00 97.12 101 THR A N 1
ATOM 767 C CA . THR A 1 101 ? -6.655 2.006 7.440 1.00 97.12 101 THR A CA 1
ATOM 768 C C . THR A 1 101 ? -6.035 2.265 8.813 1.00 97.12 101 THR A C 1
ATOM 770 O O . THR A 1 101 ? -6.778 2.393 9.786 1.00 97.12 101 THR A O 1
ATOM 773 N N . MET A 1 102 ? -4.712 2.446 8.899 1.00 95.94 102 MET A N 1
ATOM 774 C CA . MET A 1 102 ? -4.026 2.831 10.142 1.00 95.94 102 MET A CA 1
ATOM 775 C C . MET A 1 102 ? -4.556 4.153 10.706 1.00 95.94 102 MET A C 1
ATOM 777 O O . MET A 1 102 ? -4.841 4.244 11.901 1.00 95.94 102 MET A O 1
ATOM 781 N N . THR A 1 103 ? -4.766 5.165 9.860 1.00 96.19 103 THR A N 1
ATOM 782 C CA . THR A 1 103 ? -5.360 6.443 10.280 1.00 96.19 103 THR A CA 1
ATOM 783 C C . THR A 1 103 ? -6.763 6.259 10.854 1.00 96.19 103 THR A C 1
ATOM 785 O O . THR A 1 103 ? -7.079 6.821 11.903 1.00 96.19 103 THR A O 1
ATOM 788 N N . MET A 1 104 ? -7.606 5.443 10.218 1.00 94.88 104 MET A N 1
ATOM 789 C CA . MET A 1 104 ? -8.961 5.187 10.715 1.00 94.88 104 MET A CA 1
ATOM 790 C C . MET A 1 104 ? -8.965 4.371 12.012 1.00 94.88 104 MET A C 1
ATOM 792 O O . MET A 1 104 ? -9.820 4.612 12.864 1.00 94.88 104 MET A O 1
ATOM 796 N N . ILE A 1 105 ? -8.002 3.463 12.201 1.00 94.94 105 ILE A N 1
ATOM 797 C CA . ILE A 1 105 ? -7.793 2.760 13.474 1.00 94.94 105 ILE A CA 1
ATOM 798 C C . ILE A 1 105 ? -7.399 3.759 14.570 1.00 94.94 105 ILE A C 1
ATOM 800 O O . ILE A 1 105 ? -8.012 3.755 15.637 1.00 94.94 105 ILE A O 1
ATOM 804 N N . ALA A 1 106 ? -6.436 4.651 14.312 1.00 94.12 106 ALA A N 1
ATOM 805 C CA . ALA A 1 106 ? -6.023 5.678 15.272 1.00 94.12 106 ALA A CA 1
ATOM 806 C C . ALA A 1 106 ? -7.197 6.595 15.662 1.00 94.12 106 ALA A C 1
ATOM 808 O O . ALA A 1 106 ? -7.415 6.871 16.842 1.00 94.12 106 ALA A O 1
ATOM 809 N N . PHE A 1 107 ? -8.014 6.990 14.684 1.00 91.50 107 PHE A N 1
ATOM 810 C CA . PHE A 1 107 ? -9.202 7.804 14.924 1.00 91.50 107 PHE A CA 1
ATOM 811 C C . PHE A 1 107 ? -10.298 7.056 15.706 1.00 91.50 107 PHE A C 1
ATOM 813 O O . PHE A 1 107 ? -10.970 7.649 16.552 1.00 91.50 107 PHE A O 1
ATOM 820 N N . ASP A 1 108 ? -10.495 5.756 15.460 1.00 90.88 108 ASP A N 1
ATOM 821 C CA . ASP A 1 108 ? -11.389 4.911 16.267 1.00 90.88 108 ASP A CA 1
ATOM 822 C C . ASP A 1 108 ? -10.924 4.858 17.727 1.00 90.88 108 ASP A C 1
ATOM 824 O O . ASP A 1 108 ? -11.714 5.123 18.634 1.00 90.88 108 ASP A O 1
ATOM 828 N N . ARG A 1 109 ? -9.628 4.604 17.956 1.00 90.50 109 ARG A N 1
ATOM 829 C CA . ARG A 1 109 ? -9.032 4.604 19.302 1.00 90.50 109 ARG A CA 1
ATOM 830 C C . ARG A 1 109 ? -9.222 5.946 20.004 1.00 90.50 109 ARG A C 1
ATOM 832 O O . ARG A 1 109 ? -9.644 5.961 21.156 1.00 90.50 109 ARG A O 1
ATOM 839 N N . TYR A 1 110 ? -8.988 7.054 19.302 1.00 90.19 110 TYR A N 1
ATOM 840 C CA . TYR A 1 110 ? -9.213 8.398 19.832 1.00 90.19 110 TYR A CA 1
ATOM 841 C C . TYR A 1 110 ? -10.674 8.612 20.256 1.00 90.19 110 TYR A C 1
ATOM 843 O O . TYR A 1 110 ? -10.931 9.060 21.372 1.00 90.19 110 TYR A O 1
ATOM 851 N N . ASN A 1 111 ? -11.650 8.246 19.417 1.00 87.25 111 ASN A N 1
ATOM 852 C CA . ASN A 1 111 ? -13.062 8.415 19.774 1.00 87.25 111 ASN A CA 1
ATOM 853 C C . ASN A 1 111 ? -13.469 7.544 20.971 1.00 87.25 111 ASN A C 1
ATOM 855 O O . ASN A 1 111 ? -14.235 8.005 21.811 1.00 87.25 111 ASN A O 1
ATOM 859 N N . VAL A 1 112 ? -12.964 6.313 21.068 1.00 87.25 112 VAL A N 1
ATOM 860 C CA . VAL A 1 112 ? -13.292 5.413 22.185 1.00 87.25 112 VAL A CA 1
ATOM 861 C C . VAL A 1 112 ? -12.659 5.886 23.496 1.00 87.25 112 VAL A C 1
ATOM 863 O O . VAL A 1 112 ? -13.332 5.876 24.523 1.00 87.25 112 VAL A O 1
ATOM 866 N N . ILE A 1 113 ? -11.391 6.304 23.473 1.00 88.06 113 ILE A N 1
ATOM 867 C CA . ILE A 1 113 ? -10.630 6.636 24.687 1.00 88.06 113 ILE A CA 1
ATOM 868 C C . ILE A 1 113 ? -10.926 8.062 25.160 1.00 88.06 113 ILE A C 1
ATOM 870 O O . ILE A 1 113 ? -11.283 8.261 26.315 1.00 88.06 113 ILE A O 1
ATOM 874 N N . VAL A 1 114 ? -10.811 9.052 24.271 1.00 84.81 114 VAL A N 1
ATOM 875 C CA . VAL A 1 114 ? -10.850 10.475 24.654 1.00 84.81 114 VAL A CA 1
ATOM 876 C C . VAL A 1 114 ? -12.281 10.977 24.802 1.00 84.81 114 VAL A C 1
ATOM 878 O O . VAL A 1 114 ? -12.602 11.713 25.731 1.00 84.81 114 VAL A O 1
ATOM 881 N N . LYS A 1 115 ? -13.172 10.588 23.884 1.00 78.06 115 LYS A N 1
ATOM 882 C CA . LYS A 1 115 ? -14.571 11.044 23.912 1.00 78.06 115 LYS A CA 1
ATOM 883 C C . LYS A 1 115 ? -15.483 10.137 24.739 1.00 78.06 115 LYS A C 1
ATOM 885 O O . LYS A 1 115 ? -16.556 10.586 25.142 1.00 78.06 115 LYS A O 1
ATOM 890 N N . GLY A 1 116 ? -15.080 8.892 25.002 1.00 80.25 116 GLY A N 1
ATOM 891 C CA . GLY A 1 116 ? -15.804 7.958 25.866 1.00 80.25 116 GLY A CA 1
ATOM 892 C C . GLY A 1 116 ? -17.299 7.873 25.538 1.00 80.25 116 GLY A C 1
ATOM 893 O O . GLY A 1 116 ? -17.687 7.622 24.398 1.00 80.25 116 GLY A O 1
ATOM 894 N N . ILE A 1 117 ? -18.150 8.132 26.537 1.00 71.75 117 ILE A N 1
ATOM 895 C CA . ILE A 1 117 ? -19.623 8.053 26.438 1.00 71.75 117 ILE A CA 1
ATOM 896 C C . ILE A 1 117 ? -20.210 9.100 25.469 1.00 71.75 117 ILE A C 1
ATOM 898 O O . ILE A 1 117 ? -21.286 8.888 24.913 1.00 71.75 117 ILE A O 1
ATOM 902 N N . ALA A 1 118 ? -19.510 10.212 25.220 1.00 73.19 118 ALA A N 1
ATOM 903 C CA . ALA A 1 118 ? -19.955 11.231 24.269 1.00 73.19 118 ALA A CA 1
ATOM 904 C C . ALA A 1 118 ? -19.716 10.827 22.800 1.00 73.19 118 ALA A C 1
ATOM 906 O O . ALA A 1 118 ? -20.252 11.461 21.888 1.00 73.19 118 ALA A O 1
ATOM 907 N N . ALA A 1 119 ? -18.921 9.781 22.538 1.00 73.44 119 ALA A N 1
ATOM 908 C CA . ALA A 1 119 ? -18.730 9.261 21.191 1.00 73.44 119 ALA A CA 1
ATOM 909 C C . ALA A 1 119 ? -19.861 8.310 20.791 1.00 73.44 119 ALA A C 1
ATOM 911 O O . ALA A 1 119 ? -20.185 7.352 21.491 1.00 73.44 119 ALA A O 1
ATOM 912 N N . LYS A 1 120 ? -20.407 8.512 19.587 1.00 75.38 120 LYS A N 1
ATOM 913 C CA . LYS A 1 120 ? -21.293 7.525 18.966 1.00 75.38 120 LYS A CA 1
ATOM 914 C C . LYS A 1 120 ? -20.483 6.251 18.674 1.00 75.38 120 LYS A C 1
ATOM 916 O O . LYS A 1 120 ? -19.527 6.337 17.896 1.00 75.38 120 LYS A O 1
ATOM 921 N N . PRO A 1 121 ? -20.852 5.083 19.234 1.00 76.44 121 PRO A N 1
ATOM 922 C CA . PRO A 1 121 ? -20.113 3.850 19.004 1.00 76.44 121 PRO A CA 1
ATOM 923 C C . PRO A 1 121 ? -20.122 3.488 17.517 1.00 76.44 121 PRO A C 1
ATOM 925 O O . PRO A 1 121 ? -21.125 3.661 16.814 1.00 76.44 121 PRO A O 1
ATOM 928 N N . MET A 1 122 ? -18.984 2.999 17.025 1.00 83.56 122 MET A N 1
ATOM 929 C CA . MET A 1 122 ? -18.857 2.567 15.638 1.00 83.56 122 MET A CA 1
ATOM 930 C C . MET A 1 122 ? -19.770 1.363 15.396 1.00 83.56 122 MET A C 1
ATOM 932 O O . MET A 1 122 ? -19.702 0.370 16.109 1.00 83.56 122 MET A O 1
ATOM 936 N N . THR A 1 123 ? -20.625 1.442 14.379 1.00 90.12 123 THR A N 1
ATOM 937 C CA . THR A 1 123 ? -21.449 0.310 13.937 1.00 90.12 123 THR A CA 1
ATOM 938 C C . THR A 1 123 ? -20.713 -0.498 12.870 1.00 90.12 123 THR A C 1
ATOM 940 O O . THR A 1 123 ? -19.841 0.033 12.182 1.00 90.12 123 THR A O 1
ATOM 943 N N . ILE A 1 124 ? -21.095 -1.764 12.676 1.00 89.06 124 ILE A N 1
ATOM 944 C CA . ILE A 1 124 ? -20.533 -2.626 11.618 1.00 89.06 124 ILE A CA 1
ATOM 945 C C . ILE A 1 124 ? -20.685 -1.968 10.238 1.00 89.06 124 ILE A C 1
ATOM 947 O O . ILE A 1 124 ? -19.710 -1.847 9.502 1.00 89.06 124 ILE A O 1
ATOM 951 N N . ASN A 1 125 ? -21.875 -1.445 9.922 1.00 91.81 125 ASN A N 1
ATOM 952 C CA . ASN A 1 125 ? -22.120 -0.733 8.662 1.00 91.81 125 ASN A CA 1
ATOM 953 C C . ASN A 1 125 ? -21.238 0.518 8.531 1.00 91.81 125 ASN A C 1
ATOM 955 O O . ASN A 1 125 ? -20.749 0.824 7.449 1.00 91.81 125 ASN A O 1
ATOM 959 N N . GLY A 1 126 ? -20.993 1.222 9.641 1.00 91.44 126 GLY A N 1
ATOM 960 C CA . GLY A 1 126 ? -20.081 2.359 9.670 1.00 91.44 126 GLY A CA 1
ATOM 961 C C . GLY A 1 126 ? -18.619 1.965 9.449 1.00 91.44 126 GLY A C 1
ATOM 962 O O . GLY A 1 126 ? -17.877 2.747 8.861 1.00 91.44 126 GLY A O 1
ATOM 963 N N . ALA A 1 127 ? -18.183 0.793 9.914 1.00 92.69 127 ALA A N 1
ATOM 964 C CA . ALA A 1 127 ? -16.843 0.276 9.641 1.00 92.69 127 ALA A CA 1
ATOM 965 C C . ALA A 1 127 ? -16.699 -0.123 8.164 1.00 92.69 127 ALA A C 1
ATOM 967 O O . ALA A 1 127 ? -15.751 0.296 7.508 1.00 92.69 127 ALA A O 1
ATOM 968 N N . LEU A 1 128 ? -17.686 -0.837 7.611 1.00 93.62 128 LEU A N 1
ATOM 969 C CA . LEU A 1 128 ? -17.707 -1.221 6.196 1.00 93.62 128 LEU A CA 1
ATOM 970 C C . LEU A 1 128 ? -17.717 -0.005 5.264 1.00 93.62 128 LEU A C 1
ATOM 972 O O . LEU A 1 128 ? -16.958 0.026 4.302 1.00 93.62 128 LEU A O 1
ATOM 976 N N . LEU A 1 129 ? -18.506 1.029 5.573 1.00 95.00 129 LEU A N 1
ATOM 977 C CA . LEU A 1 129 ? -18.522 2.267 4.788 1.00 95.00 129 LEU A CA 1
ATOM 978 C C . LEU A 1 129 ? -17.153 2.964 4.784 1.00 95.00 129 LEU A C 1
ATOM 980 O O . LEU A 1 129 ? -16.730 3.477 3.753 1.00 95.00 129 LEU A O 1
ATOM 984 N N . ARG A 1 130 ? -16.443 2.960 5.920 1.00 94.25 130 ARG A N 1
ATOM 985 C CA . ARG A 1 130 ? -15.079 3.506 6.009 1.00 94.25 130 ARG A CA 1
ATOM 986 C C . ARG A 1 130 ? -14.102 2.699 5.167 1.00 94.25 130 ARG A C 1
ATOM 988 O O . ARG A 1 130 ? -13.334 3.300 4.431 1.00 94.25 130 ARG A O 1
ATOM 995 N N . VAL A 1 131 ? -14.164 1.368 5.236 1.00 96.25 131 VAL A N 1
ATOM 996 C CA . VAL A 1 131 ? -13.348 0.484 4.392 1.00 96.25 131 VAL A CA 1
ATOM 997 C C . VAL A 1 131 ? -13.605 0.775 2.913 1.00 96.25 131 VAL A C 1
ATOM 999 O O . VAL A 1 131 ? -12.660 1.037 2.178 1.00 96.25 131 VAL A O 1
ATOM 1002 N N . LEU A 1 132 ? -14.868 0.826 2.484 1.00 96.56 132 LEU A N 1
ATOM 1003 C CA . LEU A 1 132 ? -15.223 1.173 1.104 1.00 96.56 132 LEU A CA 1
ATOM 1004 C C . LEU A 1 132 ? -14.689 2.554 0.697 1.00 96.56 132 LEU A C 1
ATOM 1006 O O . LEU A 1 132 ? -14.158 2.701 -0.400 1.00 96.56 132 LEU A O 1
ATOM 1010 N N . GLY A 1 133 ? -14.783 3.545 1.587 1.00 96.75 133 GLY A N 1
ATOM 1011 C CA . GLY A 1 133 ? -14.225 4.878 1.368 1.00 96.75 133 GLY A CA 1
ATOM 1012 C C . GLY A 1 133 ? -12.705 4.870 1.194 1.00 96.75 133 GLY A C 1
ATOM 1013 O O . GLY A 1 133 ? -12.207 5.535 0.291 1.00 96.75 133 GLY A O 1
ATOM 1014 N N . ILE A 1 134 ? -11.981 4.083 1.999 1.00 97.31 134 ILE A N 1
ATOM 1015 C CA . ILE A 1 134 ? -10.527 3.907 1.876 1.00 97.31 134 ILE A CA 1
ATOM 1016 C C . ILE A 1 134 ? -10.188 3.330 0.501 1.00 97.31 134 ILE A C 1
ATOM 1018 O O . ILE A 1 134 ? -9.402 3.927 -0.223 1.00 97.31 134 ILE A O 1
ATOM 1022 N N . TRP A 1 135 ? -10.820 2.223 0.102 1.00 97.38 135 TRP A N 1
ATOM 1023 C CA . TRP A 1 135 ? -10.542 1.597 -1.194 1.00 97.38 135 TRP A CA 1
ATOM 1024 C C . TRP A 1 135 ? -10.877 2.514 -2.370 1.00 97.38 135 TRP A C 1
ATOM 1026 O O . TRP A 1 135 ? -10.076 2.627 -3.294 1.00 97.38 135 TRP A O 1
ATOM 1036 N N . ALA A 1 136 ? -12.019 3.205 -2.332 1.00 97.00 136 ALA A N 1
ATOM 1037 C CA . ALA A 1 136 ? -12.396 4.160 -3.372 1.00 97.00 136 ALA A CA 1
ATOM 1038 C C . ALA A 1 136 ? -11.398 5.326 -3.464 1.00 97.00 136 ALA A C 1
ATOM 1040 O O . ALA A 1 136 ? -10.981 5.699 -4.561 1.00 97.00 136 ALA A O 1
ATOM 1041 N N . PHE A 1 137 ? -10.970 5.865 -2.319 1.00 96.12 137 PHE A N 1
ATOM 1042 C CA . PHE A 1 137 ? -9.960 6.916 -2.254 1.00 96.12 137 PHE A CA 1
ATOM 1043 C C . PHE A 1 137 ? -8.621 6.433 -2.819 1.00 96.12 137 PHE A C 1
ATOM 1045 O O . PHE A 1 137 ? -8.079 7.057 -3.732 1.00 96.12 137 PHE A O 1
ATOM 1052 N N . SER A 1 138 ? -8.112 5.295 -2.348 1.00 96.19 138 SER A N 1
ATOM 1053 C CA . SER A 1 138 ? -6.842 4.733 -2.807 1.00 96.19 138 SER A CA 1
ATOM 1054 C C . SER A 1 138 ? -6.866 4.399 -4.301 1.00 96.19 138 SER A C 1
ATOM 1056 O O . SER A 1 138 ? -5.916 4.724 -5.014 1.00 96.19 138 SER A O 1
ATOM 1058 N N . LEU A 1 139 ? -7.963 3.831 -4.814 1.00 95.44 139 LEU A N 1
ATOM 1059 C CA . LEU A 1 139 ? -8.135 3.580 -6.249 1.00 95.44 139 LEU A CA 1
ATOM 1060 C C . LEU A 1 139 ? -8.122 4.876 -7.060 1.00 95.44 139 LEU A C 1
ATOM 1062 O O . LEU A 1 139 ? -7.440 4.937 -8.078 1.00 95.44 139 LEU A O 1
ATOM 1066 N N . SER A 1 140 ? -8.819 5.919 -6.600 1.00 94.62 140 SER A N 1
ATOM 1067 C CA . SER A 1 140 ? -8.899 7.195 -7.326 1.00 94.62 140 SER A CA 1
ATOM 1068 C C . SER A 1 140 ? -7.524 7.826 -7.569 1.00 94.62 140 SER A C 1
ATOM 1070 O O . SER A 1 140 ? -7.267 8.344 -8.654 1.00 94.62 140 SER A O 1
ATOM 1072 N N . TRP A 1 141 ? -6.615 7.713 -6.596 1.00 93.81 141 TRP A N 1
ATOM 1073 C CA . TRP A 1 141 ? -5.251 8.222 -6.714 1.00 93.81 141 TRP A CA 1
ATOM 1074 C C . TRP A 1 141 ? -4.344 7.312 -7.536 1.00 93.81 141 TRP A C 1
ATOM 1076 O O . TRP A 1 141 ? -3.601 7.788 -8.387 1.00 93.81 141 TRP A O 1
ATOM 1086 N N . THR A 1 142 ? -4.401 6.004 -7.299 1.00 94.06 142 THR A N 1
ATOM 1087 C CA . THR A 1 142 ? -3.452 5.039 -7.889 1.00 94.06 142 THR A CA 1
ATOM 1088 C C . THR A 1 142 ? -3.731 4.722 -9.352 1.00 94.06 142 THR A C 1
ATOM 1090 O O . THR A 1 142 ? -2.837 4.318 -10.088 1.00 94.06 142 THR A O 1
ATOM 1093 N N . ILE A 1 143 ? -4.958 4.968 -9.805 1.00 94.44 143 ILE A N 1
ATOM 1094 C CA . ILE A 1 143 ? -5.333 4.849 -11.210 1.00 94.44 143 ILE A CA 1
ATOM 1095 C C . ILE A 1 143 ? -4.883 6.069 -12.033 1.00 94.44 143 ILE A C 1
ATOM 1097 O O . ILE A 1 143 ? -4.667 5.944 -13.238 1.00 94.44 143 ILE A O 1
ATOM 1101 N N . ALA A 1 144 ? -4.697 7.244 -11.422 1.00 92.69 144 ALA A N 1
ATOM 1102 C CA . ALA A 1 144 ? -4.380 8.476 -12.149 1.00 92.69 144 ALA A CA 1
ATOM 1103 C C . ALA A 1 144 ? -3.115 8.383 -13.044 1.00 92.69 144 ALA A C 1
ATOM 1105 O O . ALA A 1 144 ? -3.189 8.818 -14.200 1.00 92.69 144 ALA A O 1
ATOM 1106 N N . PRO A 1 145 ? -2.006 7.733 -12.622 1.00 91.44 145 PRO A N 1
ATOM 1107 C CA . PRO A 1 145 ? -0.835 7.526 -13.481 1.00 91.44 145 PRO A CA 1
ATOM 1108 C C . PRO A 1 145 ? -1.078 6.607 -14.682 1.00 91.44 145 PRO A C 1
ATOM 1110 O O . PRO A 1 145 ? -0.340 6.688 -15.662 1.00 91.44 145 PRO A O 1
ATOM 1113 N N . LEU A 1 146 ? -2.103 5.746 -14.640 1.00 89.94 146 LEU A N 1
ATOM 1114 C CA . LEU A 1 146 ? -2.494 4.914 -15.787 1.00 89.94 146 LEU A CA 1
ATOM 1115 C C . LEU A 1 146 ? -3.210 5.736 -16.869 1.00 89.94 146 LEU A C 1
ATOM 1117 O O . LEU A 1 146 ? -3.155 5.383 -18.043 1.00 89.94 146 LEU A O 1
ATOM 1121 N N . PHE A 1 147 ? -3.842 6.849 -16.484 1.00 91.06 147 PHE A N 1
ATOM 1122 C CA . PHE A 1 147 ? -4.553 7.766 -17.381 1.00 91.06 147 PHE A CA 1
ATOM 1123 C C . PHE A 1 147 ? -3.752 9.034 -17.727 1.00 91.06 147 PHE A C 1
ATOM 1125 O O . PHE A 1 147 ? -4.290 9.960 -18.331 1.00 91.06 147 PHE A O 1
ATOM 1132 N N . GLY A 1 148 ? -2.461 9.078 -17.382 1.00 86.69 148 GLY A N 1
ATOM 1133 C CA . GLY A 1 148 ? -1.537 10.135 -17.801 1.00 86.69 148 GLY A CA 1
ATOM 1134 C C . GLY A 1 148 ? -1.308 11.266 -16.794 1.00 86.69 148 GLY A C 1
ATOM 1135 O O . GLY A 1 148 ? -0.559 12.193 -17.107 1.00 86.69 148 GLY A O 1
ATOM 1136 N N . TRP A 1 149 ? -1.889 11.207 -15.588 1.00 89.88 149 TRP A N 1
ATOM 1137 C CA . TRP A 1 149 ? -1.510 12.109 -14.494 1.00 89.88 149 TRP A CA 1
ATOM 1138 C C . TRP A 1 149 ? -0.532 11.411 -13.549 1.00 89.88 149 TRP A C 1
ATOM 1140 O O . TRP A 1 149 ? -0.929 10.744 -12.597 1.00 89.88 149 TRP A O 1
ATOM 1150 N N . GLY A 1 150 ? 0.758 11.535 -13.855 1.00 90.69 150 GLY A N 1
ATOM 1151 C CA . GLY A 1 150 ? 1.796 10.676 -13.290 1.00 90.69 150 GLY A CA 1
ATOM 1152 C C . GLY A 1 150 ? 2.253 9.627 -14.307 1.00 90.69 150 GLY A C 1
ATOM 1153 O O . GLY A 1 150 ? 1.665 9.472 -15.378 1.00 90.69 150 GLY A O 1
ATOM 1154 N N . ARG A 1 151 ? 3.299 8.874 -13.961 1.00 90.75 151 ARG A N 1
ATOM 1155 C CA . ARG A 1 151 ? 3.762 7.730 -14.751 1.00 90.75 151 ARG A CA 1
ATOM 1156 C C . ARG A 1 151 ? 4.324 6.648 -13.841 1.00 90.75 151 ARG A C 1
ATOM 1158 O O . ARG A 1 151 ? 5.002 6.965 -12.867 1.00 90.75 151 ARG A O 1
ATOM 1165 N N . TYR A 1 152 ? 4.071 5.387 -14.177 1.00 93.75 152 TYR A N 1
ATOM 1166 C CA . TYR A 1 152 ? 4.736 4.245 -13.552 1.00 93.75 152 TYR A CA 1
ATOM 1167 C C . TYR A 1 152 ? 5.882 3.749 -14.431 1.00 93.75 152 TYR A C 1
ATOM 1169 O O . TYR A 1 152 ? 5.695 3.519 -15.629 1.00 93.75 152 TYR A O 1
ATOM 1177 N N . VAL A 1 153 ? 7.066 3.607 -13.839 1.00 93.06 153 VAL A N 1
ATOM 1178 C CA . VAL A 1 153 ? 8.307 3.217 -14.522 1.00 93.06 153 VAL A CA 1
ATOM 1179 C C . VAL A 1 153 ? 9.127 2.257 -13.657 1.00 93.06 153 VAL A C 1
ATOM 1181 O O . VAL A 1 153 ? 8.944 2.236 -12.437 1.00 93.06 153 VAL A O 1
ATOM 1184 N N . PRO A 1 154 ? 10.036 1.468 -14.257 1.00 92.88 154 PRO A N 1
ATOM 1185 C CA . PRO A 1 154 ? 11.010 0.700 -13.495 1.00 92.88 154 PRO A CA 1
ATOM 1186 C C . PRO A 1 154 ? 11.848 1.608 -12.594 1.00 92.88 154 PRO A C 1
ATOM 1188 O O . PRO A 1 154 ? 12.261 2.697 -13.001 1.00 92.88 154 PRO A O 1
ATOM 1191 N N . GLU A 1 155 ? 12.103 1.151 -11.375 1.00 89.56 155 GLU A N 1
ATOM 1192 C CA . GLU A 1 155 ? 12.999 1.830 -10.448 1.00 89.56 155 GLU A CA 1
ATOM 1193 C C . GLU A 1 155 ? 14.466 1.682 -10.876 1.00 89.56 155 GLU A C 1
ATOM 1195 O O . GLU A 1 155 ? 14.805 0.912 -11.775 1.00 89.56 155 GLU A O 1
ATOM 1200 N N . GLY A 1 156 ? 15.371 2.404 -10.209 1.00 84.06 156 GLY A N 1
ATOM 1201 C CA . GLY A 1 156 ? 16.798 2.406 -10.553 1.00 84.06 156 GLY A CA 1
ATOM 1202 C C . GLY A 1 156 ? 17.476 1.031 -10.485 1.00 84.06 156 GLY A C 1
ATOM 1203 O O . GLY A 1 156 ? 18.487 0.823 -11.149 1.00 84.06 156 GLY A O 1
ATOM 1204 N N . ASN A 1 157 ? 16.911 0.084 -9.729 1.00 84.44 157 ASN A N 1
ATOM 1205 C CA . ASN A 1 157 ? 17.385 -1.301 -9.656 1.00 84.44 157 ASN A CA 1
ATOM 1206 C C . ASN A 1 157 ? 16.881 -2.188 -10.809 1.00 84.44 157 ASN A C 1
ATOM 1208 O O . ASN A 1 157 ? 17.245 -3.358 -10.855 1.00 84.44 157 ASN A O 1
ATOM 1212 N N . MET A 1 158 ? 16.011 -1.666 -11.683 1.00 87.62 158 MET A N 1
ATOM 1213 C CA . MET A 1 158 ? 15.377 -2.354 -12.812 1.00 87.62 158 MET A CA 1
ATOM 1214 C C . MET A 1 158 ? 14.631 -3.651 -12.459 1.00 87.62 158 MET A C 1
ATOM 1216 O O . MET A 1 158 ? 14.289 -4.407 -13.357 1.00 87.62 158 MET A O 1
ATOM 1220 N N . THR A 1 159 ? 14.357 -3.922 -11.181 1.00 90.44 159 THR A N 1
ATOM 1221 C CA . THR A 1 159 ? 13.718 -5.170 -10.711 1.00 90.44 159 THR A CA 1
ATOM 1222 C C . THR A 1 159 ? 12.368 -4.941 -10.038 1.00 90.44 159 THR A C 1
ATOM 1224 O O . THR A 1 159 ? 11.600 -5.885 -9.851 1.00 90.44 159 THR A O 1
ATOM 1227 N N . ALA A 1 160 ? 12.042 -3.684 -9.745 1.00 92.94 160 ALA A N 1
ATOM 1228 C CA . ALA A 1 160 ? 10.742 -3.233 -9.274 1.00 92.94 160 ALA A CA 1
ATOM 1229 C C . ALA A 1 160 ? 10.254 -2.050 -10.118 1.00 92.94 160 ALA A C 1
ATOM 1231 O O . ALA A 1 160 ? 11.032 -1.419 -10.837 1.00 92.94 160 ALA A O 1
ATOM 1232 N N . CYS A 1 161 ? 8.964 -1.743 -10.012 1.00 94.56 161 CYS A N 1
ATOM 1233 C CA . CYS A 1 161 ? 8.349 -0.595 -10.662 1.00 94.56 161 CYS A CA 1
ATOM 1234 C C . CYS A 1 161 ? 7.652 0.304 -9.645 1.00 94.56 161 CYS A C 1
ATOM 1236 O O . CYS A 1 161 ? 7.008 -0.186 -8.717 1.00 94.56 161 CYS A O 1
ATOM 1238 N N . GLY A 1 162 ? 7.741 1.613 -9.865 1.00 93.44 162 GLY A N 1
ATOM 1239 C CA . GLY A 1 162 ? 7.218 2.640 -8.972 1.00 93.44 162 GLY A CA 1
ATOM 1240 C C . GLY A 1 162 ? 6.786 3.893 -9.728 1.00 93.44 162 GLY A C 1
ATOM 1241 O O . GLY A 1 162 ? 6.759 3.931 -10.960 1.00 93.44 162 GLY A O 1
ATOM 1242 N N . THR A 1 163 ? 6.400 4.930 -8.989 1.00 91.38 163 THR A N 1
ATOM 1243 C CA . THR A 1 163 ? 6.064 6.247 -9.554 1.00 91.38 163 THR A CA 1
ATOM 1244 C C . THR A 1 163 ? 7.306 6.948 -10.092 1.00 91.38 163 THR A C 1
ATOM 1246 O O . THR A 1 163 ? 8.342 6.951 -9.436 1.00 91.38 163 THR A O 1
ATOM 1249 N N . ASP A 1 164 ? 7.196 7.605 -11.242 1.00 89.94 164 ASP A N 1
ATOM 1250 C CA . ASP A 1 164 ? 8.286 8.363 -11.854 1.00 89.94 164 ASP A CA 1
ATOM 1251 C C . ASP A 1 164 ? 8.544 9.683 -11.117 1.00 89.94 164 ASP A C 1
ATOM 1253 O O . ASP A 1 164 ? 7.895 10.696 -11.374 1.00 89.94 164 ASP A O 1
ATOM 1257 N N . TYR A 1 165 ? 9.507 9.660 -10.196 1.00 86.38 165 TYR A N 1
ATOM 1258 C CA . TYR A 1 165 ? 9.956 10.828 -9.434 1.00 86.38 165 TYR A CA 1
ATOM 1259 C C . TYR A 1 165 ? 11.160 11.554 -10.050 1.00 86.38 165 TYR A C 1
ATOM 1261 O O . TYR A 1 165 ? 11.606 12.568 -9.507 1.00 86.38 165 TYR A O 1
ATOM 1269 N N . PHE A 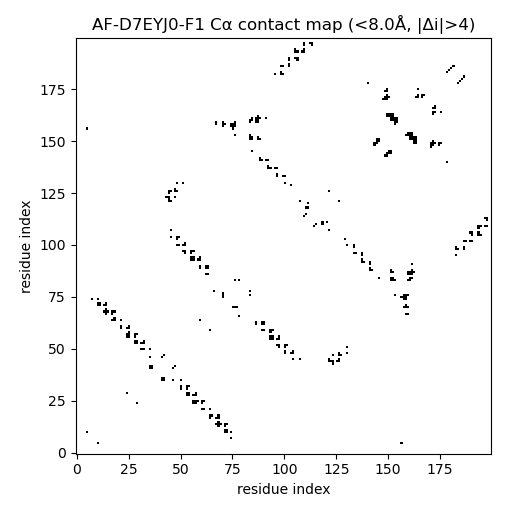1 166 ? 11.699 11.065 -11.170 1.00 85.62 166 PHE A N 1
ATOM 1270 C CA . PHE A 1 166 ? 12.827 11.702 -11.852 1.00 85.62 166 PHE A CA 1
ATOM 1271 C C . PHE A 1 166 ? 12.372 12.700 -12.908 1.00 85.62 166 PHE A C 1
ATOM 1273 O O . PHE A 1 166 ? 13.024 13.734 -13.099 1.00 85.62 166 PHE A O 1
ATOM 1280 N N . ASP A 1 167 ? 11.268 12.403 -13.592 1.00 86.19 167 ASP A N 1
ATOM 1281 C CA . ASP A 1 167 ? 10.742 13.300 -14.603 1.00 86.19 167 ASP A CA 1
ATOM 1282 C C . ASP A 1 167 ? 10.241 14.620 -13.989 1.00 86.19 167 ASP A C 1
ATOM 1284 O O . ASP A 1 167 ? 9.528 14.675 -12.986 1.00 86.19 167 ASP A O 1
ATOM 1288 N N . LYS A 1 168 ? 10.647 15.727 -14.614 1.00 87.75 168 LYS A N 1
ATOM 1289 C CA . LYS A 1 168 ? 10.401 17.093 -14.138 1.00 87.75 168 LYS A CA 1
ATOM 1290 C C . LYS A 1 168 ? 9.195 17.746 -14.807 1.00 87.75 168 LYS A C 1
ATOM 1292 O O . LYS A 1 168 ? 8.952 18.930 -14.567 1.00 87.75 168 LYS A O 1
ATOM 1297 N N . THR A 1 169 ? 8.447 17.007 -15.625 1.00 91.19 169 THR A N 1
ATOM 1298 C CA . THR A 1 169 ? 7.188 17.489 -16.194 1.00 91.19 169 THR A CA 1
ATOM 1299 C C . THR A 1 169 ? 6.204 17.902 -15.098 1.00 91.19 169 THR A C 1
ATOM 1301 O O . THR A 1 169 ? 6.149 17.330 -14.005 1.00 91.19 169 THR A O 1
ATOM 1304 N N . TRP A 1 170 ? 5.404 18.928 -15.391 1.00 89.12 170 TRP A N 1
ATOM 1305 C CA . TRP A 1 170 ? 4.414 19.446 -14.446 1.00 89.12 170 TRP A CA 1
ATOM 1306 C C . TRP A 1 170 ? 3.360 18.401 -14.061 1.00 89.12 170 TRP A C 1
ATOM 1308 O O . TRP A 1 170 ? 2.925 18.381 -12.911 1.00 89.12 170 TRP A O 1
ATOM 1318 N N . ALA A 1 171 ? 2.997 17.497 -14.977 1.00 89.31 171 ALA A N 1
ATOM 1319 C CA . ALA A 1 171 ? 2.068 16.402 -14.702 1.00 89.31 171 ALA A CA 1
ATOM 1320 C C . ALA A 1 171 ? 2.604 15.452 -13.613 1.00 89.31 171 ALA A C 1
ATOM 1322 O O . ALA A 1 171 ? 1.910 15.209 -12.629 1.00 89.31 171 ALA A O 1
ATOM 1323 N N . ASN A 1 172 ? 3.858 14.997 -13.726 1.00 90.31 172 ASN A N 1
ATOM 1324 C CA . ASN A 1 172 ? 4.461 14.080 -12.753 1.00 90.31 172 ASN A CA 1
ATOM 1325 C C . ASN A 1 172 ? 4.742 14.766 -11.410 1.00 90.31 172 ASN A C 1
ATOM 1327 O O . ASN A 1 172 ? 4.418 14.226 -10.353 1.00 90.31 172 ASN A O 1
ATOM 1331 N N . ARG A 1 173 ? 5.256 16.002 -11.434 1.00 91.75 173 ARG A N 1
ATOM 1332 C CA . ARG A 1 173 ? 5.507 16.780 -10.209 1.00 91.75 173 ARG A CA 1
ATOM 1333 C C . ARG A 1 173 ? 4.238 17.081 -9.423 1.00 91.75 173 ARG A C 1
ATOM 1335 O O . ARG A 1 173 ? 4.233 16.932 -8.203 1.00 91.75 173 ARG A O 1
ATOM 1342 N N . SER A 1 174 ? 3.180 17.520 -10.108 1.00 93.12 174 SER A N 1
ATOM 1343 C CA . SER A 1 174 ? 1.900 17.802 -9.454 1.00 93.12 174 SER A CA 1
ATOM 1344 C C . SER A 1 174 ? 1.312 16.530 -8.852 1.00 93.12 174 SER A C 1
ATOM 1346 O O . SER A 1 174 ? 0.963 16.548 -7.675 1.00 93.12 174 SER A O 1
ATOM 1348 N N . TYR A 1 175 ? 1.292 15.421 -9.601 1.00 93.38 175 TYR A N 1
ATOM 1349 C CA . TYR A 1 175 ? 0.820 14.132 -9.097 1.00 93.38 175 TYR A CA 1
ATOM 1350 C C . TYR A 1 175 ? 1.552 13.724 -7.814 1.00 93.38 175 TYR A C 1
ATOM 1352 O O . TYR A 1 175 ? 0.907 13.482 -6.799 1.00 93.38 175 TYR A O 1
ATOM 1360 N N . ILE A 1 176 ? 2.889 13.727 -7.817 1.00 93.12 176 ILE A N 1
ATOM 1361 C CA . ILE A 1 176 ? 3.684 13.334 -6.644 1.00 93.12 176 ILE A CA 1
ATOM 1362 C C . ILE A 1 176 ? 3.400 14.240 -5.449 1.00 93.12 176 ILE A C 1
ATOM 1364 O O . ILE A 1 176 ? 3.261 13.745 -4.331 1.00 93.12 176 ILE A O 1
ATOM 1368 N N . LEU A 1 177 ? 3.298 15.553 -5.660 1.00 93.44 177 LEU A N 1
ATOM 1369 C CA . LEU A 1 177 ? 3.052 16.505 -4.581 1.00 93.44 177 LEU A CA 1
ATOM 1370 C C . LEU A 1 177 ? 1.666 16.300 -3.957 1.00 93.44 177 LEU A C 1
ATOM 1372 O O . LEU A 1 177 ? 1.561 16.163 -2.738 1.00 93.44 177 LEU A O 1
ATOM 1376 N N . PHE A 1 178 ? 0.613 16.213 -4.774 1.00 94.31 178 PHE A N 1
ATOM 1377 C CA . PHE A 1 178 ? -0.743 15.971 -4.278 1.00 94.31 178 PHE A CA 1
ATOM 1378 C C . PHE A 1 178 ? -0.878 14.588 -3.638 1.00 94.31 178 PHE A C 1
ATOM 1380 O O . PHE A 1 178 ? -1.431 14.477 -2.544 1.00 94.31 178 PHE A O 1
ATOM 1387 N N . TYR A 1 179 ? -0.305 13.556 -4.260 1.00 94.25 179 TYR A N 1
ATOM 1388 C CA . TYR A 1 179 ? -0.293 12.199 -3.725 1.00 94.25 179 TYR A CA 1
ATOM 1389 C C . TYR A 1 179 ? 0.440 12.124 -2.379 1.00 94.25 179 TYR A C 1
ATOM 1391 O O . TYR A 1 179 ? -0.061 11.503 -1.446 1.00 94.25 179 TYR A O 1
ATOM 1399 N N . SER A 1 180 ? 1.572 12.818 -2.225 1.00 94.25 180 SER A N 1
ATOM 1400 C CA . SER A 1 180 ? 2.314 12.880 -0.956 1.00 94.25 180 SER A CA 1
ATOM 1401 C C . SER A 1 180 ? 1.519 13.595 0.137 1.00 94.25 180 SER A C 1
ATOM 1403 O O . SER A 1 180 ? 1.490 13.151 1.282 1.00 94.25 180 SER A O 1
ATOM 1405 N N . ILE A 1 181 ? 0.822 14.685 -0.190 1.00 95.56 181 ILE A N 1
ATOM 1406 C CA . ILE A 1 181 ? -0.059 15.365 0.772 1.00 95.56 181 ILE A CA 1
ATOM 1407 C C . ILE A 1 181 ? -1.184 14.428 1.218 1.00 95.56 181 ILE A C 1
ATOM 1409 O O . ILE A 1 181 ? -1.404 14.258 2.416 1.00 95.56 181 ILE A O 1
ATOM 1413 N N . ALA A 1 182 ? -1.849 13.787 0.260 1.00 93.94 182 ALA A N 1
ATOM 1414 C CA . ALA A 1 182 ? -3.006 12.934 0.490 1.00 93.94 182 ALA A CA 1
ATOM 1415 C C . ALA A 1 182 ? -2.673 11.608 1.194 1.00 93.94 182 ALA A C 1
ATOM 1417 O O . ALA A 1 182 ? -3.437 11.160 2.042 1.00 93.94 182 ALA A O 1
ATOM 1418 N N . CYS A 1 183 ? -1.555 10.967 0.852 1.00 93.81 183 CYS A N 1
ATOM 1419 C CA . CYS A 1 183 ? -1.241 9.599 1.280 1.00 93.81 183 CYS A CA 1
ATOM 1420 C C . CYS A 1 183 ? -0.082 9.510 2.278 1.00 93.81 183 CYS A C 1
ATOM 1422 O O . CYS A 1 183 ? 0.194 8.423 2.776 1.00 93.81 183 CYS A O 1
ATOM 1424 N N . TYR A 1 184 ? 0.577 10.627 2.598 1.00 93.31 184 TYR A N 1
ATOM 1425 C CA . TYR A 1 184 ? 1.656 10.662 3.584 1.00 93.31 184 TYR A CA 1
ATOM 1426 C C . TYR A 1 184 ? 1.414 11.726 4.656 1.00 93.31 184 TYR A C 1
ATOM 1428 O O . TYR A 1 184 ? 1.187 11.389 5.818 1.00 93.31 184 TYR A O 1
ATOM 1436 N N . TYR A 1 185 ? 1.392 13.010 4.283 1.00 95.56 185 TYR A N 1
ATOM 1437 C CA . TYR A 1 185 ? 1.320 14.097 5.265 1.00 95.56 185 TYR A CA 1
ATOM 1438 C C . TYR A 1 185 ? -0.016 14.140 6.007 1.00 95.56 185 TYR A C 1
ATOM 1440 O O . TYR A 1 185 ? -0.030 14.222 7.233 1.00 95.56 185 TYR A O 1
ATOM 1448 N N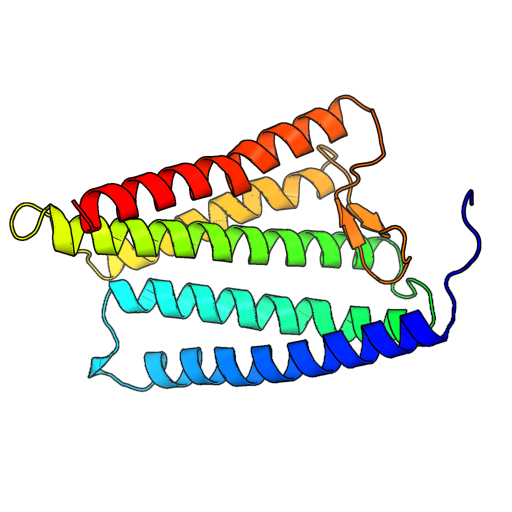 . MET A 1 186 ? -1.144 14.055 5.299 1.00 95.56 186 MET A N 1
ATOM 1449 C CA . MET A 1 186 ? -2.464 14.080 5.930 1.00 95.56 186 MET A CA 1
ATOM 1450 C C . MET A 1 186 ? -2.675 12.890 6.890 1.00 95.56 186 MET A C 1
ATOM 1452 O O . MET A 1 186 ? -3.020 13.145 8.048 1.00 95.56 186 MET A O 1
ATOM 1456 N N . PRO A 1 187 ? -2.406 11.625 6.500 1.00 95.94 187 PRO A N 1
ATOM 1457 C CA . PRO A 1 187 ? -2.420 10.496 7.430 1.00 95.94 187 PRO A CA 1
ATOM 1458 C C . PRO A 1 187 ? -1.517 10.698 8.648 1.00 95.94 187 PRO A C 1
ATOM 1460 O O . PRO A 1 187 ? -1.951 10.456 9.774 1.00 95.94 187 PRO A O 1
ATOM 1463 N N . LEU A 1 188 ? -0.290 11.189 8.441 1.00 95.38 188 LEU A N 1
ATOM 1464 C CA . LEU A 1 188 ? 0.672 11.436 9.513 1.00 95.38 188 LEU A CA 1
ATOM 1465 C C . LEU A 1 188 ? 0.139 12.452 10.530 1.00 95.38 188 LEU A C 1
ATOM 1467 O O . LEU A 1 188 ? 0.138 12.173 11.727 1.00 95.38 188 LEU A O 1
ATOM 1471 N N . PHE A 1 189 ? -0.358 13.604 10.072 1.00 96.12 189 PHE A N 1
ATOM 1472 C CA . PHE A 1 189 ? -0.915 14.628 10.960 1.00 96.12 189 PHE A CA 1
ATOM 1473 C C . PHE A 1 189 ? -2.127 14.117 11.742 1.00 96.12 189 PHE A C 1
ATOM 1475 O O . PHE A 1 189 ? -2.233 14.382 12.938 1.00 96.12 189 PHE A O 1
ATOM 1482 N N . LEU A 1 190 ? -3.016 13.351 11.102 1.00 95.06 190 LEU A N 1
ATOM 1483 C CA . LEU A 1 190 ? -4.192 12.779 11.762 1.00 95.06 190 LEU A CA 1
ATOM 1484 C C . LEU A 1 190 ? -3.819 11.735 12.821 1.00 95.06 190 LEU A C 1
ATOM 1486 O O . LEU A 1 190 ? -4.437 11.696 13.888 1.00 95.06 190 LEU A O 1
ATOM 1490 N N . ILE A 1 191 ? -2.806 10.909 12.550 1.00 95.75 191 ILE A N 1
ATOM 1491 C CA . ILE A 1 191 ? -2.279 9.938 13.514 1.00 95.75 191 ILE A CA 1
ATOM 1492 C C . ILE A 1 191 ? -1.645 10.676 14.698 1.00 95.75 191 ILE A C 1
ATOM 1494 O O . ILE A 1 191 ? -2.019 10.404 15.836 1.00 95.75 191 ILE A O 1
ATOM 1498 N N . ILE A 1 192 ? -0.757 11.646 14.449 1.00 95.50 192 ILE A N 1
ATOM 1499 C CA . ILE A 1 192 ? -0.115 12.443 15.510 1.00 95.50 192 ILE A CA 1
ATOM 1500 C C . ILE A 1 192 ? -1.169 13.134 16.374 1.00 95.50 192 ILE A C 1
ATOM 1502 O O . ILE A 1 192 ? -1.115 13.026 17.595 1.00 95.50 192 ILE A O 1
ATOM 1506 N N . TYR A 1 193 ? -2.154 13.787 15.755 1.00 94.62 193 TYR A N 1
ATOM 1507 C CA . TYR A 1 193 ? -3.260 14.421 16.467 1.00 94.62 193 TYR A CA 1
ATOM 1508 C C . TYR A 1 193 ? -4.002 13.410 17.350 1.00 94.62 193 TYR A C 1
ATOM 1510 O O . TYR A 1 193 ? -4.166 13.637 18.545 1.00 94.62 193 TYR A O 1
ATOM 1518 N N . SER A 1 194 ? -4.398 12.265 16.788 1.00 92.88 194 SER A N 1
ATOM 1519 C CA . SER A 1 194 ? -5.142 11.236 17.524 1.00 92.88 194 SER A CA 1
ATOM 1520 C C . SER A 1 194 ? -4.358 10.729 18.736 1.00 92.88 194 SER A C 1
ATOM 1522 O O . SER A 1 194 ? -4.911 10.660 19.828 1.00 92.88 194 SER A O 1
ATOM 1524 N N . TYR A 1 195 ? -3.071 10.416 18.567 1.00 93.25 195 TYR A N 1
ATOM 1525 C CA . TYR A 1 195 ? -2.235 9.895 19.650 1.00 93.25 195 TYR A CA 1
ATOM 1526 C C . TYR A 1 195 ? -1.842 10.950 20.684 1.00 93.25 195 TYR A C 1
ATOM 1528 O O . TYR A 1 195 ? -1.770 10.619 21.864 1.00 93.25 195 TYR A O 1
ATOM 1536 N N . PHE A 1 196 ? -1.643 12.207 20.283 1.00 94.25 196 PHE A N 1
ATOM 1537 C CA . PHE A 1 196 ? -1.340 13.294 21.213 1.00 94.25 196 PHE A CA 1
ATOM 1538 C C . PHE A 1 196 ? -2.441 13.445 22.272 1.00 94.25 196 PHE A C 1
ATOM 1540 O O . PHE A 1 196 ? -2.156 13.417 23.464 1.00 94.25 196 PHE A O 1
ATOM 1547 N N . PHE A 1 197 ? -3.704 13.499 21.843 1.00 91.44 197 PHE A N 1
ATOM 1548 C CA . PHE A 1 197 ? -4.842 13.617 22.759 1.00 91.44 197 PHE A CA 1
ATOM 1549 C C . PHE A 1 197 ? -5.210 12.315 23.483 1.00 91.44 197 PHE A C 1
ATOM 1551 O O . PHE A 1 197 ? -5.977 12.364 24.433 1.00 91.44 197 PHE A O 1
ATOM 1558 N N . ILE A 1 198 ? -4.731 11.152 23.027 1.00 90.62 198 ILE A N 1
ATOM 1559 C CA . ILE A 1 198 ? -4.891 9.891 23.774 1.00 90.62 198 ILE A CA 1
ATOM 1560 C C . ILE A 1 198 ? -3.956 9.861 24.989 1.00 90.62 198 ILE A C 1
ATOM 1562 O O . ILE A 1 198 ? -4.304 9.267 26.006 1.00 90.62 198 ILE A O 1
ATOM 1566 N N . VAL A 1 199 ? -2.753 10.427 24.856 1.00 90.50 199 VAL A N 1
ATOM 1567 C CA . VAL A 1 199 ? -1.726 10.417 25.910 1.00 90.50 199 VAL A CA 1
ATOM 1568 C C . VAL A 1 199 ? -1.916 11.560 26.912 1.00 90.50 199 VAL A C 1
ATOM 1570 O O . VAL A 1 199 ? -1.536 11.400 28.070 1.00 90.50 199 VAL A O 1
ATOM 1573 N N . GLN A 1 200 ? -2.461 12.694 26.464 1.00 74.31 200 GLN A N 1
ATOM 1574 C CA . GLN A 1 200 ? -2.787 13.847 27.309 1.00 74.31 200 GLN A CA 1
ATOM 1575 C C . GLN A 1 200 ? -3.978 13.565 28.232 1.00 74.31 200 GLN A C 1
ATOM 1577 O O . GLN A 1 200 ? -3.882 13.960 29.415 1.00 74.31 200 GLN A O 1
#

pLDDT: mean 91.71, std 6.07, range [49.47, 97.44]